Protein AF-A0A6C0LPK9-F1 (afdb_monomer_lite)

Sequence (279 aa):
MDFTPILIWIFMVGVGAILVSYLIKEFDTETFSFLVREGFSNESSETTFKLNSCPLNSTSYITANGDTECCSVSDIVNKQCNGDILCSLSSSPKSGVDTCSAWLSKEWKKRSTKFCPSTMPNYYGPVESKVGSSKRVEGCSSEAIKSDGTAPQALGGSQCKIYETSEDEYGKSDSCLNLKALESVSCPTKTAEKSILESDKGLPALLACSFVPPNNSSPVPVVCYQEERAKVYMKAKLGGDWEAKLKEKSMALNTMLSLCGTSKNYYIDGSVAAKDVKF

Secondary structure (DSSP, 8-state):
---HHHHHHHHHHHHHHHHHHHHHHHHHHS------PPP------S------SPPTT-EEEE-TTS-EEEESSS-EETTEESS-EEEESSSSPPTT--BHHHHHHHHHHHHHHHH--TT--EEE--SS--TT-S---EEEESSPBPTTSSSBS-TTS-EEEE-SSHHHHHH-TTBHHHHHHHHH---SSTTPEEEEE--STTSPPEEEEEE--TT---SSPEEEE-HHHHHHHHHHHH-TTHHHHHHHTT--HHHHS-BHHHHHHHHTS--S-GGG---

Foldseek 3Di:
DDCVVVVVVVVVVVVVVVVVVVVVVVVVVVPPPPQLWLPDDPDPDPQLATDSDEFPCWDWFQAPVRWIWTANHPPQDPRDRPGDGQATSYNDDDPPHHHRSVSVVVVQQVVLVVQAAPQFSGWAWQRDDDPPDPDTWTWTWNAPAPNRRHGGPDPPGQIATDDPDPQCLQQPQRRSNNVNVQVVDDALDPPWDWGWAHDPRRFGIWIKTWAQQPVNPDVGTDIFTADVSLVRRQCRVVHDVSVVVCVVVVHDSQQVTVHRVNCSCVRPVVVDDPVRGHD

Radius of gyration: 29.91 Å; chains: 1; bounding box: 60×53×109 Å

Organism: NCBI:txid1070528

Structure (mmCIF, N/CA/C/O backbone):
data_AF-A0A6C0LPK9-F1
#
_entry.id   AF-A0A6C0LPK9-F1
#
loop_
_atom_site.group_PDB
_atom_site.id
_atom_site.type_symbol
_atom_site.label_atom_id
_atom_site.label_alt_id
_atom_site.label_comp_id
_atom_site.label_asym_id
_atom_site.label_entity_id
_atom_site.label_seq_id
_atom_site.pdbx_PDB_ins_code
_atom_site.Cartn_x
_atom_site.Cartn_y
_atom_site.Cartn_z
_atom_site.occupancy
_atom_site.B_iso_or_equiv
_atom_site.auth_seq_id
_atom_site.auth_comp_id
_atom_site.auth_asym_id
_atom_site.auth_atom_id
_atom_site.pdbx_PDB_model_num
ATOM 1 N N . MET A 1 1 ? 3.310 32.073 76.734 1.00 69.75 1 MET A N 1
ATOM 2 C CA . MET A 1 1 ? 3.565 31.791 75.307 1.00 69.75 1 MET A CA 1
ATOM 3 C C . MET A 1 1 ? 2.212 31.590 74.663 1.00 69.75 1 MET A C 1
ATOM 5 O O . MET A 1 1 ? 1.474 30.735 75.137 1.00 69.75 1 MET A O 1
ATOM 9 N N . ASP A 1 2 ? 1.852 32.430 73.697 1.00 78.94 2 ASP A N 1
ATOM 10 C CA . ASP A 1 2 ? 0.560 32.342 73.010 1.00 78.94 2 ASP A CA 1
ATOM 11 C C . ASP A 1 2 ? 0.599 31.195 71.992 1.00 78.94 2 ASP A C 1
ATOM 13 O O . ASP A 1 2 ? 1.394 31.216 71.053 1.00 78.94 2 ASP A O 1
ATOM 17 N N . PHE A 1 3 ? -0.232 30.171 72.204 1.00 84.56 3 PHE A N 1
ATOM 18 C CA . PHE A 1 3 ? -0.345 28.988 71.332 1.00 84.56 3 PHE A CA 1
ATOM 19 C C . PHE A 1 3 ? -1.413 29.143 70.238 1.00 84.56 3 PHE A C 1
ATOM 21 O O . PHE A 1 3 ? -1.533 28.306 69.343 1.00 84.56 3 PHE A O 1
ATOM 28 N N . THR A 1 4 ? -2.162 30.240 70.276 1.00 90.19 4 THR A N 1
ATOM 29 C CA . THR A 1 4 ? -3.172 30.659 69.298 1.00 90.19 4 THR A CA 1
ATOM 30 C C . THR A 1 4 ? -2.712 30.576 67.835 1.00 90.19 4 THR A C 1
ATOM 32 O O . THR A 1 4 ? -3.454 29.998 67.039 1.00 90.19 4 THR A O 1
ATOM 35 N N . PRO A 1 5 ? -1.512 31.051 67.435 1.00 90.12 5 PRO A N 1
ATOM 36 C CA . PRO A 1 5 ? -1.088 30.959 66.034 1.00 90.12 5 PRO A CA 1
ATOM 37 C C . PRO A 1 5 ? -0.848 29.514 65.568 1.00 90.12 5 PRO A C 1
ATOM 39 O O . PRO A 1 5 ? -1.091 29.196 64.405 1.00 90.12 5 PRO A O 1
ATOM 42 N N . ILE A 1 6 ? -0.428 28.620 66.469 1.00 91.12 6 ILE A N 1
ATOM 43 C CA . ILE A 1 6 ? -0.165 27.209 66.144 1.00 91.12 6 ILE A CA 1
ATOM 44 C C . ILE A 1 6 ? -1.484 26.457 65.923 1.00 91.12 6 ILE A C 1
ATOM 46 O O . ILE A 1 6 ? -1.604 25.686 64.971 1.00 91.12 6 ILE A O 1
ATOM 50 N N . LEU A 1 7 ? -2.500 26.719 66.750 1.00 89.81 7 LEU A N 1
ATOM 51 C CA . LEU A 1 7 ? -3.821 26.096 66.607 1.00 89.81 7 LEU A CA 1
ATOM 52 C C . LEU A 1 7 ? -4.533 26.515 65.311 1.00 89.81 7 LEU A C 1
ATOM 54 O O . LEU A 1 7 ? -5.134 25.671 64.648 1.00 89.81 7 LEU A O 1
ATOM 58 N N . ILE A 1 8 ? -4.418 27.787 64.910 1.00 92.81 8 ILE A N 1
ATOM 59 C CA . ILE A 1 8 ? -4.993 28.284 63.647 1.00 92.81 8 ILE A CA 1
ATOM 60 C C . ILE A 1 8 ? -4.334 27.601 62.441 1.00 92.81 8 ILE A C 1
ATOM 62 O O . ILE A 1 8 ? -5.023 27.212 61.496 1.00 92.81 8 ILE A O 1
ATOM 66 N N . TRP A 1 9 ? -3.012 27.407 62.481 1.00 94.38 9 TRP A N 1
ATOM 67 C CA . TRP A 1 9 ? -2.282 26.749 61.398 1.00 94.38 9 TRP A CA 1
ATOM 68 C C . TRP A 1 9 ? -2.686 25.276 61.232 1.00 94.38 9 TRP A C 1
ATOM 70 O O . TRP A 1 9 ? -2.978 24.843 60.117 1.00 94.38 9 TRP A O 1
ATOM 80 N N . ILE A 1 10 ? -2.799 24.525 62.335 1.00 94.25 10 ILE A N 1
ATOM 81 C CA . ILE A 1 10 ? -3.235 23.116 62.304 1.00 94.25 10 ILE A CA 1
ATOM 82 C C . ILE A 1 10 ? -4.655 22.993 61.734 1.00 94.25 10 ILE A C 1
ATOM 84 O O . ILE A 1 10 ? -4.920 22.099 60.929 1.00 94.25 10 ILE A O 1
ATOM 88 N N . PHE A 1 11 ? -5.558 23.909 62.098 1.00 94.62 11 PHE A N 1
ATOM 89 C CA . PHE A 1 11 ? -6.931 23.900 61.592 1.00 94.62 11 PHE A CA 1
ATOM 90 C C . PHE A 1 11 ? -6.995 24.162 60.077 1.00 94.62 11 PHE A C 1
ATOM 92 O O . PHE A 1 11 ? -7.669 23.430 59.354 1.00 94.62 11 PHE A O 1
ATOM 99 N N . MET A 1 12 ? -6.243 25.148 59.577 1.00 94.19 12 MET A N 1
ATOM 100 C CA . MET A 1 12 ? -6.180 25.474 58.143 1.00 94.19 12 MET A CA 1
ATOM 101 C C . MET A 1 12 ? -5.632 24.310 57.304 1.00 94.19 12 MET A C 1
ATOM 103 O O . MET A 1 12 ? -6.197 23.978 56.261 1.00 94.19 12 MET A O 1
ATOM 107 N N . VAL A 1 13 ? -4.567 23.649 57.773 1.00 94.88 13 VAL A N 1
ATOM 108 C CA . VAL A 1 13 ? -3.978 22.489 57.080 1.00 94.88 13 VAL A CA 1
ATOM 109 C C . VAL A 1 13 ? -4.933 21.291 57.098 1.00 94.88 13 VAL A C 1
ATOM 111 O O . VAL A 1 13 ? -5.102 20.628 56.073 1.00 94.88 13 VAL A O 1
ATOM 114 N N . GLY A 1 14 ? -5.606 21.043 58.226 1.00 94.94 14 GLY A N 1
ATOM 115 C CA . GLY A 1 14 ? -6.582 19.959 58.354 1.00 94.94 14 GLY A CA 1
ATOM 116 C C . GLY A 1 14 ? -7.770 20.111 57.401 1.00 94.94 14 GLY A C 1
ATOM 117 O O . GLY A 1 14 ? -8.111 19.169 56.688 1.00 94.94 14 GLY A O 1
ATOM 118 N N . VAL A 1 15 ? -8.361 21.308 57.325 1.00 94.62 15 VAL A N 1
ATOM 119 C CA . VAL A 1 15 ? -9.482 21.584 56.407 1.00 94.62 15 VAL A CA 1
ATOM 120 C C . VAL A 1 15 ? -9.038 21.490 54.944 1.00 94.62 15 VAL A C 1
ATOM 122 O O . VAL A 1 15 ? -9.753 20.907 54.127 1.00 94.62 15 VAL A O 1
ATOM 125 N N . GLY A 1 16 ? -7.841 21.985 54.611 1.00 95.06 16 GLY A N 1
ATOM 126 C CA . GLY A 1 16 ? -7.280 21.875 53.262 1.00 95.06 16 GLY A CA 1
ATOM 127 C C . GLY A 1 16 ? -7.114 20.425 52.800 1.00 95.06 16 GLY A C 1
ATOM 128 O O . GLY A 1 16 ? -7.526 20.081 51.693 1.00 95.06 16 GLY A O 1
ATOM 129 N N . ALA A 1 17 ? -6.590 19.547 53.660 1.00 94.25 17 ALA A N 1
ATOM 130 C CA . ALA A 1 17 ? -6.425 18.128 53.341 1.00 94.25 17 ALA A CA 1
ATOM 131 C C . ALA A 1 17 ? -7.769 17.413 53.106 1.00 94.25 17 ALA A C 1
ATOM 133 O O . ALA A 1 17 ? -7.875 16.575 52.205 1.00 94.25 17 ALA A O 1
ATOM 134 N N . ILE A 1 18 ? -8.809 17.767 53.871 1.00 93.56 18 ILE A N 1
ATOM 135 C CA . ILE A 1 18 ? -10.160 17.211 53.702 1.00 93.56 18 ILE A CA 1
ATOM 136 C C . ILE A 1 18 ? -10.759 17.649 52.360 1.00 93.56 18 ILE A C 1
ATOM 138 O O . ILE A 1 18 ? -11.279 16.807 51.629 1.00 93.56 18 ILE A O 1
ATOM 142 N N . LEU A 1 19 ? -10.642 18.931 52.000 1.00 91.88 19 LEU A N 1
ATOM 143 C CA . LEU A 1 19 ? -11.154 19.451 50.727 1.00 91.88 19 LEU A CA 1
ATOM 144 C C . LEU A 1 19 ? -10.436 18.838 49.519 1.00 91.88 19 LEU A C 1
ATOM 146 O O . LEU A 1 19 ? -11.092 18.436 48.561 1.00 91.88 19 LEU A O 1
ATOM 150 N N . VAL A 1 20 ? -9.108 18.695 49.579 1.00 90.69 20 VAL A N 1
ATOM 151 C CA . VAL A 1 20 ? -8.332 18.027 48.519 1.00 90.69 20 VAL A CA 1
ATOM 152 C C . VAL A 1 20 ? -8.746 16.560 48.381 1.00 90.69 20 VAL A C 1
ATOM 154 O O . VAL A 1 20 ? -8.941 16.084 47.268 1.00 90.69 20 VAL A O 1
ATOM 157 N N . SER A 1 21 ? -8.953 15.854 49.496 1.00 86.69 21 SER A N 1
ATOM 158 C CA . SER A 1 21 ? -9.410 14.456 49.472 1.00 86.69 21 SER A CA 1
ATOM 159 C C . SER A 1 21 ? -10.815 14.315 48.880 1.00 86.69 21 SER A C 1
ATOM 161 O O . SER A 1 21 ? -11.083 13.357 48.157 1.00 86.69 21 SER A O 1
ATOM 163 N N . TYR A 1 22 ? -11.706 15.271 49.156 1.00 87.81 22 TYR A N 1
ATOM 164 C CA . TYR A 1 22 ? -13.055 15.297 48.590 1.00 87.81 22 TYR A CA 1
ATOM 165 C C . TYR A 1 22 ? -13.023 15.543 47.074 1.00 87.81 22 TYR A C 1
ATOM 167 O O . TYR A 1 22 ? -13.649 14.798 46.326 1.00 87.81 22 TYR A O 1
ATOM 175 N N . LEU A 1 23 ? -12.212 16.501 46.610 1.00 83.00 23 LEU A N 1
ATOM 176 C CA . LEU A 1 23 ? -12.046 16.795 45.181 1.00 83.00 23 LEU A CA 1
ATOM 177 C C . LEU A 1 23 ? -11.397 15.642 44.405 1.00 83.00 23 LEU A C 1
ATOM 179 O O . LEU A 1 23 ? -11.824 15.354 43.291 1.00 83.00 23 LEU A O 1
ATOM 183 N N . ILE A 1 24 ? -10.406 14.952 44.984 1.00 79.94 24 ILE A N 1
ATOM 184 C CA . ILE A 1 24 ? -9.813 13.751 44.368 1.00 79.94 24 ILE A CA 1
ATOM 185 C C . ILE A 1 24 ? -10.863 12.641 44.252 1.00 79.94 24 ILE A C 1
ATOM 187 O O . ILE A 1 24 ? -10.940 11.983 43.219 1.00 79.94 24 ILE A O 1
ATOM 191 N N . LYS A 1 25 ? -11.707 12.460 45.276 1.00 76.00 25 LYS A N 1
ATOM 192 C CA . LYS A 1 25 ? -12.766 11.443 45.264 1.00 76.00 25 LYS A CA 1
ATOM 193 C C . LYS A 1 25 ? -13.831 11.721 44.199 1.00 76.00 25 LYS A C 1
ATOM 195 O O . LYS A 1 25 ? -14.297 10.778 43.567 1.00 76.00 25 LYS A O 1
ATOM 200 N N . GLU A 1 26 ? -14.186 12.987 43.989 1.00 72.81 26 GLU A N 1
ATOM 201 C CA . GLU A 1 26 ? -15.156 13.407 42.969 1.00 72.81 26 GLU A CA 1
ATOM 202 C C . GLU A 1 26 ? -14.573 13.295 41.547 1.00 72.81 26 GLU A C 1
ATOM 204 O O . GLU A 1 26 ? -15.252 12.828 40.636 1.00 72.81 26 GLU A O 1
ATOM 209 N N . PHE A 1 27 ? -13.272 13.565 41.371 1.00 64.44 27 PHE A N 1
ATOM 210 C CA . PHE A 1 27 ? -12.565 13.308 40.107 1.00 64.44 27 PHE A CA 1
ATOM 211 C C . PHE A 1 27 ? -12.439 11.811 39.771 1.00 64.44 27 PHE A C 1
ATOM 213 O O . PHE A 1 27 ? -12.536 11.427 38.603 1.00 64.44 27 PHE A O 1
ATOM 220 N N . ASP A 1 28 ? -12.267 10.945 40.773 1.00 55.09 28 ASP A N 1
ATOM 221 C CA . ASP A 1 28 ? -12.213 9.491 40.556 1.00 55.09 28 ASP A CA 1
ATOM 222 C C . ASP A 1 28 ? -13.584 8.911 40.167 1.00 55.09 28 ASP A C 1
ATOM 224 O O . ASP A 1 28 ? -13.657 7.883 39.492 1.00 55.09 28 ASP A O 1
ATOM 228 N N . THR A 1 29 ? -14.690 9.570 40.542 1.00 49.09 29 THR A N 1
ATOM 229 C CA . THR A 1 29 ? -16.038 9.045 40.262 1.00 49.09 29 THR A CA 1
ATOM 230 C C . THR A 1 29 ? -16.536 9.337 38.846 1.00 49.09 29 THR A C 1
ATOM 232 O O . THR A 1 29 ? -17.341 8.561 38.337 1.00 49.09 29 THR A O 1
ATOM 235 N N . GLU A 1 30 ? -16.016 10.361 38.162 1.00 48.44 30 GLU A N 1
ATOM 236 C CA . GLU A 1 30 ? -16.357 10.629 36.751 1.00 48.44 30 GLU A CA 1
ATOM 237 C C . GLU A 1 30 ? -15.438 9.925 35.737 1.00 48.44 30 GLU A C 1
ATOM 239 O O . GLU A 1 30 ? -15.701 9.954 34.535 1.00 48.44 30 GLU A O 1
ATOM 244 N N . THR A 1 31 ? -14.398 9.218 36.198 1.00 44.06 31 THR A N 1
ATOM 245 C CA . THR A 1 31 ? -13.484 8.472 35.309 1.00 44.06 31 THR A CA 1
ATOM 246 C C . THR A 1 31 ? -13.669 6.955 35.358 1.00 44.06 31 THR A C 1
ATOM 248 O O . THR A 1 31 ? -12.891 6.212 34.755 1.00 44.06 31 THR A O 1
ATOM 251 N N . PHE A 1 32 ? -14.729 6.461 36.004 1.00 43.91 32 PHE A N 1
ATOM 252 C CA . PHE A 1 32 ? -15.160 5.079 35.821 1.00 43.91 32 PHE A CA 1
ATOM 253 C C . PHE A 1 32 ? -15.969 4.979 34.529 1.00 43.91 32 PHE A C 1
ATOM 255 O O . PHE A 1 32 ? -17.199 4.966 34.528 1.00 43.91 32 PHE A O 1
ATOM 262 N N . SER A 1 33 ? -15.262 4.859 33.404 1.00 40.25 33 SER A N 1
ATOM 263 C CA . SER A 1 33 ? -15.825 4.183 32.242 1.00 40.25 33 SER A CA 1
ATOM 264 C C . SER A 1 33 ? -16.271 2.806 32.726 1.00 40.25 33 SER A C 1
ATOM 266 O O . SER A 1 33 ? -15.433 1.938 32.991 1.00 40.25 33 SER A O 1
ATOM 268 N N . PHE A 1 34 ? -17.577 2.639 32.934 1.00 39.75 34 PHE A N 1
ATOM 269 C CA . PHE A 1 34 ? -18.198 1.350 33.186 1.00 39.75 34 PHE A CA 1
ATOM 270 C C . PHE A 1 34 ? -17.609 0.394 32.148 1.00 39.75 34 PHE A C 1
ATOM 272 O O . PHE A 1 34 ? -17.798 0.589 30.948 1.00 39.75 34 PHE A O 1
ATOM 279 N N . LEU A 1 35 ? -16.812 -0.573 32.607 1.00 42.56 35 LEU A N 1
ATOM 280 C CA . LEU A 1 35 ? -16.282 -1.654 31.784 1.00 42.56 35 LEU A CA 1
ATOM 281 C C . LEU A 1 35 ? -17.475 -2.526 31.383 1.00 42.56 35 LEU A C 1
ATOM 283 O O . LEU A 1 35 ? -17.692 -3.605 31.934 1.00 42.56 35 LEU A O 1
ATOM 287 N N . VAL A 1 36 ? -18.296 -2.023 30.462 1.00 45.66 36 VAL A N 1
ATOM 288 C CA . VAL A 1 36 ? -19.339 -2.792 29.802 1.00 45.66 36 VAL A CA 1
ATOM 289 C C . VAL A 1 36 ? -18.608 -3.695 28.825 1.00 45.66 36 VAL A C 1
ATOM 291 O O . VAL A 1 36 ? -18.274 -3.322 27.705 1.00 45.66 36 VAL A O 1
ATOM 294 N N . ARG A 1 37 ? -18.260 -4.879 29.325 1.00 49.28 37 ARG A N 1
ATOM 295 C CA . ARG A 1 37 ? -17.808 -5.988 28.496 1.00 49.28 37 ARG A CA 1
ATOM 296 C C . ARG A 1 37 ? -18.967 -6.414 27.611 1.00 49.28 37 ARG A C 1
ATOM 298 O O . ARG A 1 37 ? -20.060 -6.635 28.134 1.00 49.28 37 ARG A O 1
ATOM 305 N N . GLU A 1 38 ? -18.690 -6.623 26.325 1.00 54.00 38 GLU A N 1
ATOM 306 C CA . GLU A 1 38 ? -19.539 -7.474 25.494 1.00 54.00 38 GLU A CA 1
ATOM 307 C C . GLU A 1 38 ? -19.827 -8.758 26.275 1.00 54.00 38 GLU A C 1
ATOM 309 O O . GLU A 1 38 ? -18.902 -9.449 26.723 1.00 54.00 38 GLU A O 1
ATOM 314 N N . GLY A 1 39 ? -21.113 -8.994 26.560 1.00 52.38 39 GLY A N 1
ATOM 315 C CA . GLY A 1 39 ? -21.530 -10.099 27.414 1.00 52.38 39 GLY A CA 1
ATOM 316 C C . GLY A 1 39 ? -20.915 -11.391 26.889 1.00 52.38 39 GLY A C 1
ATOM 317 O O . GLY A 1 39 ? -20.922 -11.632 25.686 1.00 52.38 39 GLY A O 1
ATOM 318 N N . PHE A 1 40 ? -20.308 -12.160 27.794 1.00 45.41 40 PHE A N 1
ATOM 319 C CA . PHE A 1 40 ? -19.516 -13.351 27.497 1.00 45.41 40 PHE A CA 1
ATOM 320 C C . PHE A 1 40 ? -20.281 -14.324 26.585 1.00 45.41 40 PHE A C 1
ATOM 322 O O . PHE A 1 40 ? -21.017 -15.184 27.066 1.00 45.41 40 PHE A O 1
ATOM 329 N N . SER A 1 41 ? -20.103 -14.210 25.270 1.00 44.00 41 SER A N 1
ATOM 330 C CA . SER A 1 41 ? -20.556 -15.229 24.338 1.00 44.00 41 SER A CA 1
ATOM 331 C C . SER A 1 41 ? -19.582 -16.402 24.437 1.00 44.00 41 SER A C 1
ATOM 333 O O . SER A 1 41 ? -18.374 -16.273 24.241 1.00 44.00 41 SER A O 1
ATOM 335 N N . ASN A 1 42 ? -20.116 -17.569 24.792 1.00 43.09 42 ASN A N 1
ATOM 336 C CA . ASN A 1 42 ? -19.395 -18.843 24.782 1.00 43.09 42 ASN A CA 1
ATOM 337 C C . ASN A 1 42 ? -19.273 -19.421 23.360 1.00 43.09 42 ASN A C 1
ATOM 339 O O . ASN A 1 42 ? -18.976 -20.603 23.200 1.00 43.09 42 ASN A O 1
ATOM 343 N N . GLU A 1 43 ? -19.528 -18.620 22.324 1.00 44.75 43 GLU A N 1
ATOM 344 C CA . GLU A 1 43 ? -19.504 -19.094 20.949 1.00 44.75 43 GLU A CA 1
ATOM 345 C C . GLU A 1 43 ? -18.125 -18.886 20.338 1.00 44.75 43 GLU A C 1
ATOM 347 O O . GLU A 1 43 ? -17.661 -17.775 20.089 1.00 44.75 43 GLU A O 1
ATOM 352 N N . SER A 1 44 ? -17.485 -20.024 20.097 1.00 42.34 44 SER A N 1
ATOM 353 C CA . SER A 1 44 ? -16.273 -20.247 19.323 1.00 42.34 44 SER A CA 1
ATOM 354 C C . SER A 1 44 ? -16.470 -19.901 17.842 1.00 42.34 44 SER A C 1
ATOM 356 O O . SER A 1 44 ? -16.305 -20.754 16.972 1.00 42.34 44 SER A O 1
ATOM 358 N N . SER A 1 45 ? -16.868 -18.666 17.551 1.00 42.97 45 SER A N 1
ATOM 359 C CA . SER A 1 45 ? -16.801 -18.104 16.206 1.00 42.97 45 SER A CA 1
ATOM 360 C C . SER A 1 45 ? -15.409 -17.504 16.015 1.00 42.97 45 SER A C 1
ATOM 362 O O . SER A 1 45 ? -14.906 -16.809 16.894 1.00 42.97 45 SER A O 1
ATOM 364 N N . GLU A 1 46 ? -14.781 -17.807 14.883 1.00 51.84 46 GLU A N 1
ATOM 365 C CA . GLU A 1 46 ? -13.356 -17.656 14.532 1.00 51.84 46 GLU A CA 1
ATOM 366 C C . GLU A 1 46 ? -12.766 -16.224 14.572 1.00 51.84 46 GLU A C 1
ATOM 368 O O . GLU A 1 46 ? -11.700 -15.966 14.017 1.00 51.84 46 GLU A O 1
ATOM 373 N N . THR A 1 47 ? -13.408 -15.271 15.244 1.00 51.69 47 THR A N 1
ATOM 374 C CA . THR A 1 47 ? -12.939 -13.891 15.400 1.00 51.69 47 THR A CA 1
ATOM 375 C C . THR A 1 47 ? -12.883 -13.511 16.878 1.00 51.69 47 THR A C 1
ATOM 377 O O . THR A 1 47 ? -13.839 -12.995 17.451 1.00 51.69 47 THR A O 1
ATOM 380 N N . THR A 1 48 ? -11.730 -13.764 17.500 1.00 58.97 48 THR A N 1
ATOM 381 C CA . THR A 1 48 ? -11.403 -13.540 18.922 1.00 58.97 48 THR A CA 1
ATOM 382 C C . THR A 1 48 ? -11.191 -12.056 19.276 1.00 58.97 48 THR A C 1
ATOM 384 O O . THR A 1 48 ? -10.287 -11.723 20.044 1.00 58.97 48 THR A O 1
ATOM 387 N N . PHE A 1 49 ? -11.967 -11.132 18.708 1.00 67.88 49 PHE A N 1
ATOM 388 C CA . PHE A 1 49 ? -11.868 -9.708 19.049 1.00 67.88 49 PHE A CA 1
ATOM 389 C C . PHE A 1 49 ? -12.891 -9.385 20.130 1.00 67.88 49 PHE A C 1
ATOM 391 O O . PHE A 1 49 ? -14.091 -9.517 19.911 1.00 67.88 49 PHE A O 1
ATOM 398 N N . LYS A 1 50 ? -12.413 -8.985 21.311 1.00 68.88 50 LYS A N 1
ATOM 399 C CA . LYS A 1 50 ? -13.272 -8.539 22.414 1.00 68.88 50 LYS A CA 1
ATOM 400 C C . LYS A 1 50 ? -13.163 -7.032 22.533 1.00 68.88 50 LYS A C 1
ATOM 402 O O . LYS A 1 50 ? -12.128 -6.531 22.973 1.00 68.88 50 LYS A O 1
ATOM 407 N N . LEU A 1 51 ? -14.221 -6.333 22.142 1.00 75.81 51 LEU A N 1
ATOM 408 C CA . LEU A 1 51 ? -14.309 -4.890 22.311 1.00 75.81 51 LEU A CA 1
ATOM 409 C C . LEU A 1 51 ? -15.005 -4.566 23.623 1.00 75.81 51 LEU A C 1
ATOM 411 O O . LEU A 1 51 ? -16.042 -5.133 23.954 1.00 75.81 51 LEU A O 1
ATOM 415 N N . ASN A 1 52 ? -14.392 -3.660 24.380 1.00 76.88 52 ASN A N 1
ATOM 416 C CA . ASN A 1 52 ? -14.941 -3.154 25.639 1.00 76.88 52 ASN A CA 1
ATOM 417 C C . ASN A 1 52 ? -15.336 -1.677 25.527 1.00 76.88 52 ASN A C 1
ATOM 419 O O . ASN A 1 52 ? -15.707 -1.059 26.521 1.00 76.88 52 ASN A O 1
ATOM 423 N N . SER A 1 53 ? -15.193 -1.089 24.340 1.00 82.00 53 SER A N 1
ATOM 424 C CA . SER A 1 53 ? -15.537 0.297 24.085 1.00 82.00 53 SER A CA 1
ATOM 425 C C . SER A 1 53 ? -16.011 0.479 22.646 1.00 82.00 53 SER A C 1
ATOM 427 O O . SER A 1 53 ? -15.831 -0.390 21.787 1.00 82.00 53 SER A O 1
ATOM 429 N N . CYS A 1 54 ? -16.667 1.608 22.410 1.00 83.56 54 CYS A N 1
ATOM 430 C CA . CYS A 1 54 ? -17.180 1.945 21.099 1.00 83.56 54 CYS A CA 1
ATOM 431 C C . CYS A 1 54 ? -16.058 2.333 20.118 1.00 83.56 54 CYS A C 1
ATOM 433 O O . CYS A 1 54 ? -15.035 2.880 20.538 1.00 83.56 54 CYS A O 1
ATOM 435 N N . PRO A 1 55 ? -16.253 2.109 18.803 1.00 81.62 55 PRO A N 1
ATOM 436 C CA . PRO A 1 55 ? -15.295 2.503 17.774 1.00 81.62 55 PRO A CA 1
ATOM 437 C C . PRO A 1 55 ? -14.916 3.990 17.814 1.00 81.62 55 PRO A C 1
ATOM 439 O O . PRO A 1 55 ? -15.633 4.839 18.348 1.00 81.62 55 PRO A O 1
ATOM 442 N N . LEU A 1 56 ? -13.803 4.339 17.174 1.00 77.12 56 LEU A N 1
ATOM 443 C CA . LEU A 1 56 ? -13.365 5.730 17.072 1.00 77.12 56 LEU A CA 1
ATOM 444 C C . LEU A 1 56 ? -14.414 6.666 16.463 1.00 77.12 56 LEU A C 1
ATOM 446 O O . LEU A 1 56 ? -15.119 6.303 15.526 1.00 77.12 56 LEU A O 1
ATOM 450 N N . ASN A 1 57 ? -14.444 7.902 16.976 1.00 76.19 57 ASN A N 1
ATOM 451 C CA . ASN A 1 57 ? -15.392 8.957 16.596 1.00 76.19 57 ASN A CA 1
ATOM 452 C C . ASN A 1 57 ? -16.864 8.589 16.817 1.00 76.19 57 ASN A C 1
ATOM 454 O O . ASN A 1 57 ? -17.741 9.224 16.242 1.00 76.19 57 ASN A O 1
ATOM 458 N N . SER A 1 58 ? -17.134 7.590 17.656 1.00 85.75 58 SER A N 1
ATOM 459 C CA . SER A 1 58 ? -18.485 7.246 18.068 1.00 85.75 58 SER A CA 1
ATOM 460 C C . SER A 1 58 ? -18.701 7.557 19.544 1.00 85.75 58 SER A C 1
ATOM 462 O O . SER A 1 58 ? -17.749 7.643 20.323 1.00 85.75 58 SER A O 1
ATOM 464 N N . THR A 1 59 ? -19.959 7.755 19.925 1.00 87.50 59 THR A N 1
ATOM 465 C CA . THR A 1 59 ? -20.344 8.001 21.318 1.00 87.50 59 THR A CA 1
ATOM 466 C C . THR A 1 59 ? -21.181 6.835 21.820 1.00 87.50 59 THR A C 1
ATOM 468 O O . THR A 1 59 ? -22.114 6.406 21.137 1.00 87.50 59 THR A O 1
ATOM 471 N N . SER A 1 60 ? -20.844 6.310 22.999 1.00 88.94 60 SER A N 1
ATOM 472 C CA . SER A 1 60 ? -21.640 5.270 23.644 1.00 88.94 60 SER A CA 1
ATOM 473 C C . SER A 1 60 ? -22.866 5.869 24.332 1.00 88.94 60 SER A C 1
ATOM 475 O O . SER A 1 60 ? -22.804 6.955 24.912 1.00 88.94 60 SER A O 1
ATOM 477 N N . TYR A 1 61 ? -23.988 5.158 24.305 1.00 88.75 61 TYR A N 1
ATOM 478 C CA . TYR A 1 61 ? -25.161 5.487 25.109 1.00 88.75 61 TYR A CA 1
ATOM 479 C C . TYR A 1 61 ? -25.893 4.226 25.555 1.00 88.75 61 TYR A C 1
ATOM 481 O O . TYR A 1 61 ? -25.758 3.166 24.949 1.00 88.75 61 TYR A O 1
ATOM 489 N N . ILE A 1 62 ? -26.663 4.351 26.636 1.00 88.69 62 ILE A N 1
ATOM 490 C CA . ILE A 1 62 ? -27.459 3.255 27.187 1.00 88.69 62 ILE A CA 1
ATOM 491 C C . ILE A 1 62 ? -28.912 3.443 26.751 1.00 88.69 62 ILE A C 1
ATOM 493 O O . ILE A 1 62 ? -29.528 4.471 27.055 1.00 88.69 62 ILE A O 1
ATOM 497 N N . THR A 1 63 ? -29.457 2.458 26.041 1.00 86.69 63 THR A N 1
ATOM 498 C CA . THR A 1 63 ? -30.849 2.457 25.578 1.00 86.69 63 THR A CA 1
ATOM 499 C C . THR A 1 63 ? -31.825 2.228 26.737 1.00 86.69 63 THR A C 1
ATOM 501 O O . THR A 1 63 ? -31.444 1.860 27.849 1.00 86.69 63 THR A O 1
ATOM 504 N N . ALA A 1 64 ? -33.128 2.393 26.485 1.00 85.31 64 ALA A N 1
ATOM 505 C CA . ALA A 1 64 ? -34.171 2.079 27.467 1.00 85.31 64 ALA A CA 1
ATOM 506 C C . ALA A 1 64 ? -34.179 0.600 27.911 1.00 85.31 64 ALA A C 1
ATOM 508 O O . ALA A 1 64 ? -34.672 0.296 28.995 1.00 85.31 64 ALA A O 1
ATOM 509 N N . ASN A 1 65 ? -33.611 -0.300 27.102 1.00 84.56 65 ASN A N 1
ATOM 510 C CA . ASN A 1 65 ? -33.507 -1.728 27.408 1.00 84.56 65 ASN A CA 1
ATOM 511 C C . ASN A 1 65 ? -32.269 -2.068 28.255 1.00 84.56 65 ASN A C 1
ATOM 513 O O . ASN A 1 65 ? -32.099 -3.219 28.647 1.00 84.56 65 ASN A O 1
ATOM 517 N N . GLY A 1 66 ? -31.404 -1.086 28.535 1.00 85.44 66 GLY A N 1
ATOM 518 C CA . GLY A 1 66 ? -30.122 -1.300 29.207 1.00 85.44 66 GLY A CA 1
ATOM 519 C C . GLY A 1 66 ? -28.984 -1.700 28.265 1.00 85.44 66 GLY A C 1
ATOM 520 O O . GLY A 1 66 ? -27.877 -1.949 28.738 1.00 85.44 66 GLY A O 1
ATOM 521 N N . ASP A 1 67 ? -29.225 -1.729 26.952 1.00 86.75 67 ASP A N 1
ATOM 522 C CA . ASP A 1 67 ? -28.188 -2.029 25.968 1.00 86.75 67 ASP A CA 1
ATOM 523 C C . ASP A 1 67 ? -27.223 -0.863 25.805 1.00 86.75 67 ASP A C 1
ATOM 525 O O . ASP A 1 67 ? -27.651 0.289 25.756 1.00 86.75 67 ASP A O 1
ATOM 529 N N . THR A 1 68 ? -25.930 -1.156 25.680 1.00 89.31 68 THR A N 1
ATOM 530 C CA . THR A 1 68 ? -24.928 -0.129 25.368 1.00 89.31 68 THR A CA 1
ATOM 531 C C . THR A 1 68 ? -24.685 -0.112 23.864 1.00 89.31 68 THR A C 1
ATOM 533 O O . THR A 1 68 ? -24.195 -1.087 23.299 1.00 89.31 68 THR A O 1
ATOM 536 N N . GLU A 1 69 ? -25.037 0.985 23.205 1.00 90.94 69 GLU A N 1
ATOM 537 C CA . GLU A 1 69 ? -24.918 1.164 21.755 1.00 90.94 69 GLU A CA 1
ATOM 538 C C . GLU A 1 69 ? -23.924 2.275 21.407 1.00 90.94 69 GLU A C 1
ATOM 540 O O . GLU A 1 69 ? -23.713 3.205 22.186 1.00 90.94 69 GLU A O 1
ATOM 545 N N . CYS A 1 70 ? -23.320 2.177 20.223 1.00 90.12 70 CYS A N 1
ATOM 546 C CA . CYS A 1 70 ? -22.317 3.104 19.710 1.00 90.12 70 CYS A CA 1
ATOM 547 C C . CYS A 1 70 ? -22.878 3.900 18.526 1.00 90.12 70 CYS A C 1
ATOM 549 O O . CYS A 1 70 ? -23.196 3.327 17.484 1.00 90.12 70 CYS A O 1
ATOM 551 N N . CYS A 1 71 ? -22.981 5.220 18.670 1.00 89.69 71 CYS A N 1
ATOM 552 C CA . CYS A 1 71 ? -23.549 6.136 17.676 1.00 89.69 71 CYS A CA 1
ATOM 553 C C . CYS A 1 71 ? -22.447 6.847 16.876 1.00 89.69 71 CYS A C 1
ATOM 555 O O . CYS A 1 71 ? -21.498 7.345 17.481 1.00 89.69 71 CYS A O 1
ATOM 557 N N . SER A 1 72 ? -22.566 6.930 15.545 1.00 83.56 72 SER A N 1
ATOM 558 C CA . SER A 1 72 ? -21.526 7.471 14.641 1.00 83.56 72 SER A CA 1
ATOM 559 C C . SER A 1 72 ? -21.218 8.967 14.796 1.00 83.56 72 SER A C 1
ATOM 561 O O . SER A 1 72 ? -20.212 9.439 14.269 1.00 83.56 72 SER A O 1
ATOM 563 N N . VAL A 1 73 ? -22.061 9.708 15.518 1.00 72.06 73 VAL A N 1
ATOM 564 C CA . VAL A 1 73 ? -21.938 11.151 15.759 1.00 72.06 73 VAL A CA 1
ATOM 565 C C . VAL A 1 73 ? -22.322 11.438 17.214 1.00 72.06 73 VAL A C 1
ATOM 567 O O . VAL A 1 73 ? -23.128 10.717 17.800 1.00 72.06 73 VAL A O 1
ATOM 570 N N . SER A 1 74 ? -21.780 12.501 17.811 1.00 64.94 74 SER A N 1
ATOM 571 C CA . SER A 1 74 ? -22.117 12.991 19.161 1.00 64.94 74 SER A CA 1
ATOM 572 C C . SER A 1 74 ? -23.539 13.571 19.291 1.00 64.94 74 SER A C 1
ATOM 574 O O . SER A 1 74 ? -23.789 14.417 20.145 1.00 64.94 74 SER A O 1
ATOM 576 N N . ASP A 1 75 ? -24.478 13.119 18.461 1.00 67.19 75 ASP A N 1
ATOM 577 C CA . ASP A 1 75 ? -25.853 13.616 18.376 1.00 67.19 75 ASP A CA 1
ATOM 578 C C . ASP A 1 75 ? -26.805 12.698 19.150 1.00 67.19 75 ASP A C 1
ATOM 580 O O . ASP A 1 75 ? -27.822 12.217 18.639 1.00 67.19 75 ASP A O 1
ATOM 584 N N . ILE A 1 76 ? -26.449 12.421 20.405 1.00 74.06 76 ILE A N 1
ATOM 585 C CA . ILE A 1 76 ? -27.332 11.708 21.326 1.00 74.06 76 ILE A CA 1
ATOM 586 C C . ILE A 1 76 ? -28.295 12.728 21.927 1.00 74.06 76 ILE A C 1
ATOM 588 O O . ILE A 1 76 ? -27.919 13.531 22.783 1.00 74.06 76 ILE A O 1
ATOM 592 N N . VAL A 1 77 ? -29.558 12.676 21.512 1.00 78.06 77 VAL A N 1
ATOM 593 C CA . VAL A 1 77 ? -30.630 13.507 22.071 1.00 78.06 77 VAL A CA 1
ATOM 594 C C . VAL A 1 77 ? -31.608 12.585 22.786 1.00 78.06 77 VAL A C 1
ATOM 596 O O . VAL A 1 77 ? -32.088 11.613 22.214 1.00 78.06 77 VAL A O 1
ATOM 599 N N . ASN A 1 78 ? -31.895 12.850 24.064 1.00 80.19 78 ASN A N 1
ATOM 600 C CA . ASN A 1 78 ? -32.825 12.047 24.872 1.00 80.19 78 ASN A CA 1
ATOM 601 C C . ASN A 1 78 ? -32.508 10.535 24.911 1.00 80.19 78 ASN A C 1
ATOM 603 O O . ASN A 1 78 ? -33.419 9.710 24.881 1.00 80.19 78 ASN A O 1
ATOM 607 N N . LYS A 1 79 ? -31.220 10.162 25.001 1.00 75.75 79 LYS A N 1
ATOM 608 C CA . LYS A 1 79 ? -30.756 8.755 24.982 1.00 75.75 79 LYS A CA 1
ATOM 609 C C . LYS A 1 79 ? -31.134 7.996 23.702 1.00 75.75 79 LYS A C 1
ATOM 611 O O . LYS A 1 79 ? -31.270 6.775 23.723 1.00 75.75 79 LYS A O 1
ATOM 616 N N . GLN A 1 80 ? -31.315 8.716 22.601 1.00 82.00 80 GLN A N 1
ATOM 617 C CA . GLN A 1 80 ? -31.465 8.149 21.270 1.00 82.00 80 GLN A CA 1
ATOM 618 C C . GLN A 1 80 ? -30.355 8.693 20.380 1.00 82.00 80 GLN A C 1
ATOM 620 O O . GLN A 1 80 ? -30.050 9.886 20.405 1.00 82.00 80 GLN A O 1
ATOM 625 N N . CYS A 1 81 ? -29.741 7.799 19.613 1.00 84.94 81 CYS A N 1
ATOM 626 C CA . CYS A 1 81 ? -28.856 8.176 18.526 1.00 84.94 81 CYS A CA 1
ATOM 627 C C . CYS A 1 81 ? -29.713 8.740 17.387 1.00 84.94 81 CYS A C 1
ATOM 629 O O . CYS A 1 81 ? -30.535 8.017 16.827 1.00 84.94 81 CYS A O 1
ATOM 631 N N . ASN A 1 82 ? -29.542 10.023 17.053 1.00 84.44 82 ASN A N 1
ATOM 632 C CA . ASN A 1 82 ? -30.169 10.604 15.858 1.00 84.44 82 ASN A CA 1
ATOM 633 C C . ASN A 1 82 ? -29.436 10.212 14.561 1.00 84.44 82 ASN A C 1
ATOM 635 O O . ASN A 1 82 ? -29.977 10.407 13.474 1.00 84.44 82 ASN A O 1
ATOM 639 N N . GLY A 1 83 ? -28.206 9.703 14.679 1.00 82.19 83 GLY A N 1
ATOM 640 C CA . GLY A 1 83 ? -27.397 9.204 13.569 1.00 82.19 83 GLY A CA 1
ATOM 641 C C . GLY A 1 83 ? -27.492 7.689 13.385 1.00 82.19 83 GLY A C 1
ATOM 642 O O . GLY A 1 83 ? -28.439 7.037 13.824 1.00 82.19 83 GLY A O 1
ATOM 643 N N . ASP A 1 84 ? -26.463 7.125 12.755 1.00 86.75 84 ASP A N 1
ATOM 644 C CA . ASP A 1 84 ? -26.364 5.683 12.541 1.00 86.75 84 ASP A CA 1
ATOM 645 C C . ASP A 1 84 ? -25.828 4.982 13.796 1.00 86.75 84 ASP A C 1
ATOM 647 O O . ASP A 1 84 ? -24.748 5.309 14.308 1.00 86.75 84 ASP A O 1
ATOM 651 N N . ILE A 1 85 ? -26.563 3.970 14.261 1.00 89.56 85 ILE A N 1
ATOM 652 C CA . ILE A 1 85 ? -26.061 3.017 15.254 1.00 89.56 85 ILE A CA 1
ATOM 653 C C . ILE A 1 85 ? -25.029 2.140 14.545 1.00 89.56 85 ILE A C 1
ATOM 655 O O . ILE A 1 85 ? -25.367 1.359 13.657 1.00 89.56 85 ILE A O 1
ATOM 659 N N . LEU A 1 86 ? -23.763 2.277 14.928 1.00 89.12 86 LEU A N 1
ATOM 660 C CA . LEU A 1 86 ? -22.668 1.510 14.341 1.00 89.12 86 LEU A CA 1
ATOM 661 C C . LEU A 1 86 ? -22.707 0.061 14.814 1.00 89.12 86 LEU A C 1
ATOM 663 O O . LEU A 1 86 ? -22.609 -0.866 14.014 1.00 89.12 86 LEU A O 1
ATOM 667 N N . CYS A 1 87 ? -22.814 -0.117 16.128 1.00 90.00 87 CYS A N 1
ATOM 668 C CA . CYS A 1 87 ? -22.762 -1.415 16.772 1.00 90.00 87 CYS A CA 1
ATOM 669 C C . CYS A 1 87 ? -23.273 -1.350 18.213 1.00 90.00 87 CYS A C 1
ATOM 671 O O . CYS A 1 87 ? -23.490 -0.268 18.766 1.00 90.00 87 CYS A O 1
ATOM 673 N N . SER A 1 88 ? -23.431 -2.517 18.829 1.00 90.88 88 SER A N 1
ATOM 674 C CA . SER A 1 88 ? -23.777 -2.661 20.240 1.00 90.88 88 SER A CA 1
ATOM 675 C C . SER A 1 88 ? -22.708 -3.438 21.006 1.00 90.88 88 SER A C 1
ATOM 677 O O . SER A 1 88 ? -22.190 -4.443 20.521 1.00 90.88 88 SER A O 1
ATOM 679 N N . LEU A 1 89 ? -22.421 -2.992 22.229 1.00 88.50 89 LEU A N 1
ATOM 680 C CA . LEU A 1 89 ? -21.614 -3.716 23.214 1.00 88.50 89 LEU A CA 1
ATOM 681 C C . LEU A 1 89 ? -22.458 -4.715 24.032 1.00 88.50 89 LEU A C 1
ATOM 683 O O . LEU A 1 89 ? -21.954 -5.321 24.973 1.00 88.50 89 LEU A O 1
ATOM 687 N N . SER A 1 90 ? -23.743 -4.899 23.721 1.00 86.69 90 SER A N 1
ATOM 688 C CA . SER A 1 90 ? -24.582 -5.924 24.348 1.00 86.69 90 SER A CA 1
ATOM 689 C C . SER A 1 90 ? -24.372 -7.298 23.708 1.00 86.69 90 SER A C 1
ATOM 691 O O . SER A 1 90 ? -24.141 -7.412 22.508 1.00 86.69 90 SER A O 1
ATOM 693 N N . SER A 1 91 ? -24.541 -8.374 24.485 1.00 78.12 91 SER A N 1
ATOM 694 C CA . SER A 1 91 ? -24.468 -9.758 23.974 1.00 78.12 91 SER A CA 1
ATOM 695 C C . SER A 1 91 ? -25.629 -10.151 23.059 1.00 78.12 91 SER A C 1
ATOM 697 O O . SER A 1 91 ? -25.573 -11.175 22.384 1.00 78.12 91 SER A O 1
ATOM 699 N N . SER A 1 92 ? -26.722 -9.391 23.080 1.00 80.75 92 SER A N 1
ATOM 700 C CA . SER A 1 92 ? -27.934 -9.677 22.313 1.00 80.75 92 SER A CA 1
ATOM 701 C C . SER A 1 92 ? -28.483 -8.377 21.735 1.00 80.75 92 SER A C 1
ATOM 703 O O . SER A 1 92 ? -29.480 -7.862 22.239 1.00 80.75 92 SER A O 1
ATOM 705 N N . PRO A 1 93 ? -27.808 -7.807 20.719 1.00 82.19 93 PRO A N 1
ATOM 706 C CA . PRO A 1 93 ? -28.245 -6.559 20.120 1.00 82.19 93 PRO A CA 1
ATOM 707 C C . PRO A 1 93 ? -29.638 -6.692 19.508 1.00 82.19 93 PRO A C 1
ATOM 709 O O . PRO A 1 93 ? -30.066 -7.768 19.076 1.00 82.19 93 PRO A O 1
ATOM 712 N N . LYS A 1 94 ? -30.347 -5.565 19.434 1.00 82.06 94 LYS A N 1
ATOM 713 C CA . LYS A 1 94 ? -31.626 -5.480 18.729 1.00 82.06 94 LYS A CA 1
ATOM 714 C C . LYS A 1 94 ? -31.460 -5.916 17.266 1.00 82.06 94 LYS A C 1
ATOM 716 O O . LYS A 1 94 ? -30.439 -5.655 16.636 1.00 82.06 94 LYS A O 1
ATOM 721 N N . SER A 1 95 ? -32.500 -6.544 16.711 1.00 79.19 95 SER A N 1
ATOM 722 C CA . SER A 1 95 ? -32.534 -6.963 15.303 1.00 79.19 95 SER A CA 1
ATOM 723 C C . SER A 1 95 ? -32.099 -5.828 14.366 1.00 79.19 95 SER A C 1
ATOM 725 O O . SER A 1 95 ? -32.669 -4.736 14.407 1.00 79.19 95 SER A O 1
ATOM 727 N N . GLY A 1 96 ? -31.085 -6.102 13.540 1.00 83.44 96 GLY A N 1
ATOM 728 C CA . GLY A 1 96 ? -30.509 -5.149 12.589 1.00 83.44 96 GLY A CA 1
ATOM 729 C C . GLY A 1 96 ? -29.247 -4.422 13.066 1.00 83.44 96 GLY A C 1
ATOM 730 O O . GLY A 1 96 ? -28.637 -3.737 12.252 1.00 83.44 96 GLY A O 1
ATOM 731 N N . VAL A 1 97 ? -28.828 -4.588 14.327 1.00 87.00 97 VAL A N 1
ATOM 732 C CA . VAL A 1 97 ? -27.574 -4.028 14.862 1.00 87.00 97 VAL A CA 1
ATOM 733 C C . VAL A 1 97 ? -26.579 -5.159 15.128 1.00 87.00 97 VAL A C 1
ATOM 735 O O . VAL A 1 97 ? -26.910 -6.145 15.782 1.00 87.00 97 VAL A O 1
ATOM 738 N N . ASP A 1 98 ? -25.357 -5.029 14.611 1.00 89.38 98 ASP A N 1
ATOM 739 C CA . ASP A 1 98 ? -24.273 -5.978 14.882 1.00 89.38 98 ASP A CA 1
ATOM 740 C C . ASP A 1 98 ? -23.658 -5.734 16.274 1.00 89.38 98 ASP A C 1
ATOM 742 O O . ASP A 1 98 ? -23.653 -4.607 16.783 1.00 89.38 98 ASP A O 1
ATOM 746 N N . THR A 1 99 ? -23.052 -6.765 16.872 1.00 89.56 99 THR A N 1
ATOM 747 C CA . THR A 1 99 ? -22.127 -6.548 17.997 1.00 89.56 99 THR A CA 1
ATOM 748 C C . THR A 1 99 ? -20.920 -5.736 17.523 1.00 89.56 99 THR A C 1
ATOM 750 O O . THR A 1 99 ? -20.550 -5.801 16.345 1.00 89.56 99 THR A O 1
ATOM 753 N N . CYS A 1 100 ? -20.272 -4.974 18.403 1.00 86.62 100 CYS A N 1
ATOM 754 C CA . CYS A 1 100 ? -19.102 -4.190 18.000 1.00 86.62 100 CYS A CA 1
ATOM 755 C C . CYS A 1 100 ? -17.959 -5.079 17.508 1.00 86.62 100 CYS A C 1
ATOM 757 O O . CYS A 1 100 ? -17.313 -4.740 16.515 1.00 86.62 100 CYS A O 1
ATOM 759 N N . SER A 1 101 ? -17.762 -6.251 18.108 1.00 85.25 101 SER A N 1
ATOM 760 C CA . SER A 1 101 ? -16.859 -7.293 17.598 1.00 85.25 101 SER A CA 1
ATOM 761 C C . SER A 1 101 ? -17.174 -7.736 16.159 1.00 85.25 101 SER A C 1
ATOM 763 O O . SER A 1 101 ? -16.268 -7.816 15.318 1.00 85.25 101 SER A O 1
ATOM 765 N N . ALA A 1 102 ? -18.446 -7.984 15.831 1.00 87.06 102 ALA A N 1
ATOM 766 C CA . ALA A 1 102 ? -18.866 -8.385 14.486 1.00 87.06 102 ALA A CA 1
ATOM 767 C C . ALA A 1 102 ? -18.741 -7.233 13.477 1.00 87.06 102 ALA A C 1
ATOM 769 O O . ALA A 1 102 ? -18.227 -7.430 12.370 1.00 87.06 102 ALA A O 1
ATOM 770 N N . TRP A 1 103 ? -19.154 -6.025 13.866 1.00 88.81 103 TRP A N 1
ATOM 771 C CA . TRP A 1 103 ? -18.997 -4.811 13.066 1.00 88.81 103 TRP A CA 1
ATOM 772 C C . TRP A 1 103 ? -17.523 -4.551 12.732 1.00 88.81 103 TRP A C 1
ATOM 774 O O . TRP A 1 103 ? -17.171 -4.352 11.567 1.00 88.81 103 TRP A O 1
ATOM 784 N N . LEU A 1 104 ? -16.639 -4.643 13.730 1.00 85.94 104 LEU A N 1
ATOM 785 C CA . LEU A 1 104 ? -15.206 -4.431 13.548 1.00 85.94 104 LEU A CA 1
ATOM 786 C C . LEU A 1 104 ? -14.601 -5.471 12.607 1.00 85.94 104 LEU A C 1
ATOM 788 O O . LEU A 1 104 ? -13.838 -5.120 11.709 1.00 85.94 104 LEU A O 1
ATOM 792 N N . SER A 1 105 ? -14.984 -6.738 12.764 1.00 86.19 105 SER A N 1
ATOM 793 C CA . SER A 1 105 ? -14.530 -7.819 11.884 1.00 86.19 105 SER A CA 1
ATOM 794 C C . SER A 1 105 ? -14.915 -7.556 10.421 1.00 86.19 105 SER A C 1
ATOM 796 O O . SER A 1 105 ? -14.108 -7.777 9.511 1.00 86.19 105 SER A O 1
ATOM 798 N N . LYS A 1 106 ? -16.120 -7.021 10.170 1.00 88.88 106 LYS A N 1
ATOM 799 C CA . LYS A 1 106 ? -16.555 -6.605 8.824 1.00 88.88 106 LYS A CA 1
ATOM 800 C C . LYS A 1 106 ? -15.721 -5.434 8.295 1.00 88.88 106 LYS A C 1
ATOM 802 O O . LYS A 1 106 ? -15.261 -5.486 7.151 1.00 88.88 106 LYS A O 1
ATOM 807 N N . GLU A 1 107 ? -15.495 -4.406 9.109 1.00 87.75 107 GLU A N 1
ATOM 808 C CA . GLU A 1 107 ? -14.718 -3.227 8.709 1.00 87.75 107 GLU A CA 1
ATOM 809 C C . GLU A 1 107 ? -13.252 -3.582 8.419 1.00 87.75 107 GLU A C 1
ATOM 811 O O . GLU A 1 107 ? -12.689 -3.166 7.404 1.00 87.75 107 GLU A O 1
ATOM 816 N N . TRP A 1 108 ? -12.635 -4.432 9.234 1.00 89.38 108 TRP A N 1
ATOM 817 C CA . TRP A 1 108 ? -11.281 -4.915 8.980 1.00 89.38 108 TRP A CA 1
ATOM 818 C C . TRP A 1 108 ? -11.181 -5.801 7.752 1.00 89.38 108 TRP A C 1
ATOM 820 O O . TRP A 1 108 ? -10.223 -5.666 6.999 1.00 89.38 108 TRP A O 1
ATOM 830 N N . LYS A 1 109 ? -12.166 -6.661 7.482 1.00 90.88 109 LYS A N 1
ATOM 831 C CA . LYS A 1 109 ? -12.195 -7.445 6.239 1.00 90.88 109 LYS A CA 1
ATOM 832 C C . LYS A 1 109 ? -12.254 -6.540 5.005 1.00 90.88 109 LYS A C 1
ATOM 834 O O . LYS A 1 109 ? -11.564 -6.782 4.009 1.00 90.88 109 LYS A O 1
ATOM 839 N N . LYS A 1 110 ? -13.037 -5.461 5.074 1.00 91.62 110 LYS A N 1
ATOM 840 C CA . LYS A 1 110 ? -13.103 -4.435 4.025 1.00 91.62 110 LYS A CA 1
ATOM 841 C C . LYS A 1 110 ? -11.759 -3.721 3.856 1.00 91.62 110 LYS A C 1
ATOM 843 O O . LYS A 1 110 ? -11.290 -3.567 2.727 1.00 91.62 110 LYS A O 1
ATOM 848 N N . ARG A 1 111 ? -11.113 -3.326 4.957 1.00 92.06 111 ARG A N 1
ATOM 849 C CA . ARG A 1 111 ? -9.784 -2.690 4.944 1.00 92.06 111 ARG A CA 1
ATOM 850 C C . ARG A 1 111 ? -8.699 -3.623 4.427 1.00 92.06 111 ARG A C 1
ATOM 852 O O . ARG A 1 111 ? -7.92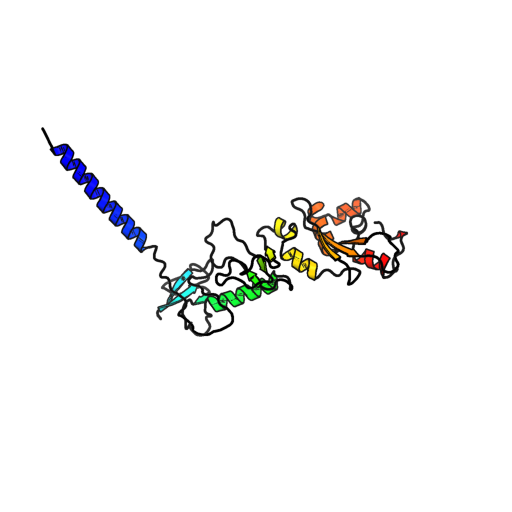9 -3.211 3.568 1.00 92.06 111 ARG A O 1
ATOM 859 N N . SER A 1 112 ? -8.708 -4.879 4.854 1.00 94.06 112 SER A N 1
ATOM 860 C CA . SER A 1 112 ? -7.835 -5.933 4.346 1.00 94.06 112 SER A CA 1
ATOM 861 C C . SER A 1 112 ? -7.946 -6.050 2.827 1.00 94.06 112 SER A C 1
ATOM 863 O O . SER A 1 112 ? -6.962 -5.876 2.113 1.00 94.06 112 SER A O 1
ATOM 865 N N . THR A 1 113 ? -9.166 -6.184 2.303 1.00 94.62 113 THR A N 1
ATOM 866 C CA . THR A 1 113 ? -9.397 -6.268 0.851 1.00 94.62 113 THR A CA 1
ATOM 867 C C . THR A 1 113 ? -8.869 -5.032 0.113 1.00 94.62 113 THR A C 1
ATOM 869 O O . THR A 1 113 ? -8.295 -5.134 -0.976 1.00 94.62 113 THR A O 1
ATOM 872 N N . LYS A 1 114 ? -9.034 -3.845 0.708 1.00 94.12 114 LYS A N 1
ATOM 873 C CA . LYS A 1 114 ? -8.612 -2.574 0.113 1.00 94.12 114 LYS A CA 1
ATOM 874 C C . LYS A 1 114 ? -7.094 -2.394 0.125 1.00 94.12 114 LYS A C 1
ATOM 876 O O . LYS A 1 114 ? -6.522 -2.108 -0.925 1.00 94.12 114 LYS A O 1
ATOM 881 N N . PHE A 1 115 ? -6.439 -2.584 1.263 1.00 94.75 115 PHE A N 1
ATOM 882 C CA . PHE A 1 115 ? -5.046 -2.179 1.468 1.00 94.75 115 PHE A CA 1
ATOM 883 C C . PHE A 1 115 ? -4.060 -3.337 1.424 1.00 94.75 115 PHE A C 1
ATOM 885 O O . PHE A 1 115 ? -2.939 -3.157 0.956 1.00 94.75 115 PHE A O 1
ATOM 892 N N . CYS A 1 116 ? -4.472 -4.527 1.851 1.00 97.06 116 CYS A N 1
ATOM 893 C CA . CYS A 1 116 ? -3.532 -5.613 2.031 1.00 97.06 116 CYS A CA 1
ATOM 894 C C . CYS A 1 116 ? -3.169 -6.302 0.711 1.00 97.06 116 CYS A C 1
ATOM 896 O O . CYS A 1 116 ? -4.034 -6.463 -0.166 1.00 97.06 116 CYS A O 1
ATOM 898 N N . PRO A 1 117 ? -1.891 -6.689 0.556 1.00 97.25 117 PRO A N 1
ATOM 899 C CA . PRO A 1 117 ? -1.466 -7.633 -0.463 1.00 97.25 117 PRO A CA 1
ATOM 900 C C . PRO A 1 117 ? -1.992 -9.041 -0.151 1.00 97.25 117 PRO A C 1
ATOM 902 O O . PRO A 1 117 ? -2.302 -9.373 0.994 1.00 97.25 117 PRO A O 1
ATOM 905 N N . SER A 1 118 ? -2.085 -9.880 -1.177 1.00 96.38 118 SER A N 1
ATOM 906 C CA . SER A 1 118 ? -2.591 -11.253 -1.066 1.00 96.38 118 SER A CA 1
ATOM 907 C C . SER A 1 118 ? -1.709 -12.152 -0.194 1.00 96.38 118 SER A C 1
ATOM 909 O O . SER A 1 118 ? -2.227 -13.049 0.467 1.00 96.38 118 SER A O 1
ATOM 911 N N . THR A 1 119 ? -0.402 -11.883 -0.134 1.00 96.19 119 THR A N 1
ATOM 912 C CA . THR A 1 119 ? 0.544 -12.586 0.750 1.00 96.19 119 THR A CA 1
ATOM 913 C C . THR A 1 119 ? 0.422 -12.204 2.228 1.00 96.19 119 THR A C 1
ATOM 915 O O . THR A 1 119 ? 0.893 -12.949 3.085 1.00 96.19 119 THR A O 1
ATOM 918 N N . MET A 1 120 ? -0.218 -11.075 2.552 1.00 96.94 120 MET A N 1
ATOM 919 C CA . MET A 1 120 ? -0.391 -10.583 3.926 1.00 96.94 120 MET A CA 1
ATOM 920 C C . MET A 1 120 ? -1.844 -10.150 4.160 1.00 96.94 120 MET A C 1
ATOM 922 O O . MET A 1 120 ? -2.111 -8.959 4.292 1.00 96.94 120 MET A O 1
ATOM 926 N N . PRO A 1 121 ? -2.812 -11.079 4.191 1.00 95.88 121 PRO A N 1
ATOM 927 C CA . PRO A 1 121 ? -4.233 -10.737 4.179 1.00 95.88 121 PRO A CA 1
ATOM 928 C C . PRO A 1 121 ? -4.747 -10.151 5.502 1.00 95.88 121 PRO A C 1
ATOM 930 O O . PRO A 1 121 ? -5.861 -9.628 5.544 1.00 95.88 121 PRO A O 1
ATOM 933 N N . ASN A 1 122 ? -3.988 -10.227 6.594 1.00 94.88 122 ASN A N 1
ATOM 934 C CA . ASN A 1 122 ? -4.492 -9.867 7.913 1.00 94.88 122 ASN A CA 1
ATOM 935 C C . ASN A 1 122 ? -4.213 -8.389 8.209 1.00 94.88 122 ASN A C 1
ATOM 937 O O . ASN A 1 122 ? -3.078 -8.013 8.491 1.00 94.88 122 ASN A O 1
ATOM 941 N N . TYR A 1 123 ? -5.246 -7.547 8.137 1.00 95.12 123 TYR A N 1
ATOM 942 C CA . TYR A 1 123 ? -5.156 -6.129 8.497 1.00 95.12 123 TYR A CA 1
ATOM 943 C C . TYR A 1 123 ? -5.066 -5.954 10.017 1.00 95.12 123 TYR A C 1
ATOM 945 O O . TYR A 1 123 ? -5.815 -6.596 10.753 1.00 95.12 123 TYR A O 1
ATOM 953 N N . TYR A 1 124 ? -4.204 -5.047 10.471 1.00 92.31 124 TYR A N 1
ATOM 954 C CA . TYR A 1 124 ? -4.139 -4.590 11.857 1.00 92.31 124 TYR A CA 1
ATOM 955 C C . TYR A 1 124 ? -4.080 -3.062 11.912 1.00 92.31 124 TYR A C 1
ATOM 957 O O . TYR A 1 124 ? -3.586 -2.398 10.997 1.00 92.31 124 TYR A O 1
ATOM 965 N N . GLY A 1 125 ? -4.591 -2.496 12.997 1.00 87.88 125 GLY A N 1
ATOM 966 C CA . GLY A 1 125 ? -4.695 -1.056 13.167 1.00 87.88 125 GLY A CA 1
ATOM 967 C C . GLY A 1 125 ? -5.403 -0.687 14.466 1.00 87.88 125 GLY A C 1
ATOM 968 O O . GLY A 1 125 ? -6.071 -1.529 15.071 1.00 87.88 125 GLY A O 1
ATOM 969 N N . PRO A 1 126 ? -5.268 0.563 14.932 1.00 72.31 126 PRO A N 1
ATOM 970 C CA . PRO A 1 126 ? -5.895 0.977 16.173 1.00 72.31 126 PRO A CA 1
ATOM 971 C C . PRO A 1 126 ? -7.423 0.951 16.048 1.00 72.31 126 PRO A C 1
ATOM 973 O O . PRO A 1 126 ? -8.004 1.681 15.247 1.00 72.31 126 PRO A O 1
ATOM 976 N N . VAL A 1 127 ? -8.075 0.145 16.891 1.00 63.22 127 VAL A N 1
ATOM 977 C CA . VAL A 1 127 ? -9.533 0.211 17.115 1.00 63.22 127 VAL A CA 1
ATOM 978 C C . VAL A 1 127 ? -9.892 1.424 17.965 1.00 63.22 127 VAL A C 1
ATOM 980 O O . VAL A 1 127 ? -10.877 2.113 17.712 1.00 63.22 127 VAL A O 1
ATOM 983 N N . GLU A 1 128 ? -9.040 1.690 18.952 1.00 57.25 128 GLU A N 1
ATOM 984 C CA . GLU A 1 128 ? -9.137 2.775 19.910 1.00 57.25 128 GLU A CA 1
ATOM 985 C C . GLU A 1 128 ? -7.870 3.624 19.774 1.00 57.25 128 GLU A C 1
ATOM 987 O O . GLU A 1 128 ? -6.752 3.186 20.037 1.00 57.25 128 GLU A O 1
ATOM 992 N N . SER A 1 129 ? -7.997 4.860 19.323 1.00 46.44 129 SER A N 1
ATOM 993 C CA . SER A 1 129 ? -6.905 5.826 19.397 1.00 46.44 129 SER A CA 1
ATOM 994 C C . SER A 1 129 ? -7.451 7.209 19.644 1.00 46.44 129 SER A C 1
ATOM 996 O O . SER A 1 129 ? -7.836 7.924 18.717 1.00 46.44 129 SER A O 1
ATOM 998 N N . LYS A 1 130 ? -7.425 7.591 20.926 1.00 45.09 130 LYS A N 1
ATOM 999 C CA . LYS A 1 130 ? -7.587 8.976 21.359 1.00 45.09 130 LYS A CA 1
ATOM 1000 C C . LYS A 1 130 ? -6.770 9.879 20.434 1.00 45.09 130 LYS A C 1
ATOM 1002 O O . LYS A 1 130 ? -5.584 9.630 20.183 1.00 45.09 130 LYS A O 1
ATOM 1007 N N . VAL A 1 131 ? -7.443 10.896 19.906 1.00 43.78 131 VAL A N 1
ATOM 1008 C CA . VAL A 1 131 ? -6.839 11.975 19.125 1.00 43.78 131 VAL A CA 1
ATOM 1009 C C . VAL A 1 131 ? -5.636 12.502 19.918 1.00 43.78 131 VAL A C 1
ATOM 1011 O O . VAL A 1 131 ? -5.803 12.946 21.049 1.00 43.78 131 VAL A O 1
ATOM 1014 N N . GLY A 1 132 ? -4.421 12.374 19.369 1.00 48.16 132 GLY A N 1
ATOM 1015 C CA . GLY A 1 132 ? -3.185 12.871 19.994 1.00 48.16 132 GLY A CA 1
ATOM 1016 C C . GLY A 1 132 ? -2.113 11.831 20.353 1.00 48.16 132 GLY A C 1
ATOM 1017 O O . GLY A 1 132 ? -1.016 12.225 20.739 1.00 48.16 132 GLY A O 1
ATOM 1018 N N . SER A 1 133 ? -2.361 10.523 20.200 1.00 49.94 133 SER A N 1
ATOM 1019 C CA . SER A 1 133 ? -1.294 9.512 20.336 1.00 49.94 133 SER A CA 1
ATOM 1020 C C . SER A 1 133 ? -0.503 9.370 19.026 1.00 49.94 133 SER A C 1
ATOM 1022 O O . SER A 1 133 ? -0.988 8.876 18.013 1.00 49.94 133 SER A O 1
ATOM 1024 N N . SER A 1 134 ? 0.740 9.841 19.035 1.00 47.69 134 SER A N 1
ATOM 1025 C CA . SER A 1 134 ? 1.619 10.040 17.872 1.00 47.69 134 SER A CA 1
ATOM 1026 C C . SER A 1 134 ? 2.233 8.766 17.263 1.00 47.69 134 SER A C 1
ATOM 1028 O O . SER A 1 134 ? 3.272 8.836 16.610 1.00 47.69 134 SER A O 1
ATOM 1030 N N . LYS A 1 135 ? 1.619 7.588 17.440 1.00 57.66 135 LYS A N 1
ATOM 1031 C CA . LYS A 1 135 ? 2.076 6.331 16.815 1.00 57.66 135 LYS A CA 1
ATOM 1032 C C . LYS A 1 135 ? 0.903 5.432 16.434 1.00 57.66 135 LYS A C 1
ATOM 1034 O O . LYS A 1 135 ? 0.734 4.348 16.984 1.00 57.66 135 LYS A O 1
ATOM 1039 N N . ARG A 1 136 ? 0.090 5.886 15.480 1.00 68.06 136 ARG A N 1
ATOM 1040 C CA . ARG A 1 136 ? -0.842 4.999 14.780 1.00 68.06 136 ARG A CA 1
ATOM 1041 C C . ARG A 1 136 ? -0.023 4.104 13.858 1.00 68.06 136 ARG A C 1
ATOM 1043 O O . ARG A 1 136 ? 0.622 4.601 12.940 1.00 68.06 136 ARG A O 1
ATOM 1050 N N . VAL A 1 137 ? 0.000 2.806 14.142 1.00 80.81 137 VAL A N 1
ATOM 1051 C CA . VAL A 1 137 ? 0.592 1.818 13.240 1.00 80.81 137 VAL A CA 1
ATOM 1052 C C . VAL A 1 137 ? -0.556 1.005 12.670 1.00 80.81 137 VAL A C 1
ATOM 1054 O O . VAL A 1 137 ? -1.154 0.191 13.366 1.00 80.81 137 VAL A O 1
ATOM 1057 N N . GLU A 1 138 ? -0.878 1.277 11.413 1.00 91.81 138 GLU A N 1
ATOM 1058 C CA . GLU A 1 138 ? -1.761 0.447 10.603 1.00 91.81 138 GLU A CA 1
ATOM 1059 C C . GLU A 1 138 ? -0.912 -0.350 9.621 1.00 91.81 138 GLU A C 1
ATOM 1061 O O . GLU A 1 138 ? 0.157 0.097 9.193 1.00 91.81 138 GLU A O 1
ATOM 1066 N N . GLY A 1 139 ? -1.368 -1.541 9.269 1.00 95.88 139 GLY A N 1
ATOM 1067 C CA . GLY A 1 139 ? -0.613 -2.396 8.376 1.00 95.88 139 GLY A CA 1
ATOM 1068 C C . GLY A 1 139 ? -1.314 -3.696 8.058 1.00 95.88 139 GLY A C 1
ATOM 1069 O O . GLY A 1 139 ? -2.476 -3.917 8.408 1.00 95.88 139 GLY A O 1
ATOM 1070 N N . CYS A 1 140 ? -0.576 -4.561 7.380 1.00 97.12 140 CYS A N 1
ATOM 1071 C CA . CYS A 1 140 ? -1.015 -5.911 7.089 1.00 97.12 140 CYS A CA 1
ATOM 1072 C C . CYS A 1 140 ? 0.064 -6.918 7.458 1.00 97.12 140 CYS A C 1
ATOM 1074 O O . CYS A 1 140 ? 1.256 -6.606 7.453 1.00 97.12 140 CYS A O 1
ATOM 1076 N N . SER A 1 141 ? -0.357 -8.134 7.778 1.00 96.56 141 SER A N 1
ATOM 1077 C CA . SER A 1 141 ? 0.533 -9.228 8.129 1.00 96.56 141 SER A CA 1
ATOM 1078 C C . SER A 1 141 ? 0.093 -10.540 7.500 1.00 96.56 141 SER A C 1
ATOM 1080 O O . SER A 1 141 ? -1.084 -10.771 7.220 1.00 96.56 141 SER A O 1
ATOM 1082 N N . SER A 1 142 ? 1.079 -11.398 7.271 1.00 96.31 142 SER A N 1
ATOM 1083 C CA . SER A 1 142 ? 0.877 -12.817 6.971 1.00 96.31 142 SER A CA 1
ATOM 1084 C C . SER A 1 142 ? 0.475 -13.624 8.211 1.00 96.31 142 SER A C 1
ATOM 1086 O O . SER A 1 142 ? -0.170 -14.660 8.086 1.00 96.31 142 SER A O 1
ATOM 1088 N N . GLU A 1 143 ? 0.789 -13.123 9.406 1.00 95.25 143 GLU A N 1
ATOM 1089 C CA . GLU A 1 143 ? 0.499 -13.774 10.683 1.00 95.25 143 GLU A CA 1
ATOM 1090 C C . GLU A 1 143 ? -0.885 -13.391 11.209 1.00 95.25 143 GLU A C 1
ATOM 1092 O O . GLU A 1 143 ? -1.462 -12.374 10.812 1.00 95.25 143 GLU A O 1
ATOM 1097 N N . ALA A 1 144 ? -1.412 -14.189 12.141 1.00 91.88 144 ALA A N 1
ATOM 1098 C CA . ALA A 1 144 ? -2.631 -13.850 12.870 1.00 91.88 144 ALA A CA 1
ATOM 1099 C C . ALA A 1 144 ? -2.471 -12.522 13.632 1.00 91.88 144 ALA A C 1
ATOM 1101 O O . ALA A 1 144 ? -1.370 -12.161 14.049 1.00 91.88 144 ALA A O 1
ATOM 1102 N N . ILE A 1 145 ? -3.568 -11.792 13.837 1.00 90.25 145 ILE A N 1
ATOM 1103 C CA . ILE A 1 145 ? -3.568 -10.524 14.582 1.00 90.25 145 ILE A CA 1
ATOM 1104 C C . ILE A 1 145 ? -3.881 -10.795 16.051 1.00 90.25 145 ILE A C 1
ATOM 1106 O O . ILE A 1 145 ? -4.663 -11.690 16.376 1.00 90.25 145 ILE A O 1
ATOM 1110 N N . LYS A 1 146 ? -3.271 -10.023 16.953 1.00 86.50 146 LYS A N 1
ATOM 1111 C CA . LYS A 1 146 ? -3.610 -10.050 18.379 1.00 86.50 146 LYS A CA 1
ATOM 1112 C C . LYS A 1 146 ? -5.097 -9.763 18.589 1.00 86.50 146 LYS A C 1
ATOM 1114 O O . LYS A 1 146 ? -5.713 -9.042 17.814 1.00 86.50 146 LYS A O 1
ATOM 1119 N N . SER A 1 147 ? -5.657 -10.255 19.691 1.00 79.56 147 SER A N 1
ATOM 1120 C CA . SER A 1 147 ? -7.0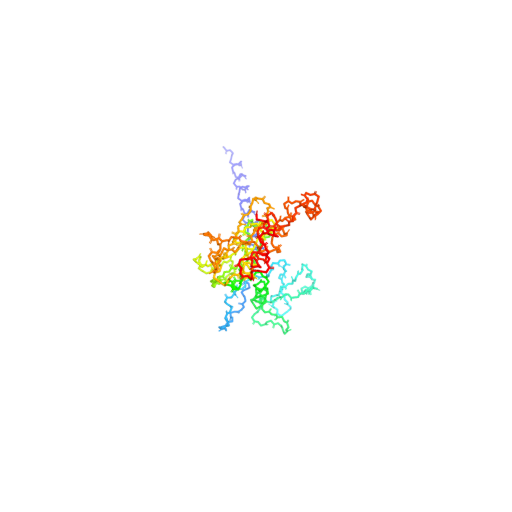75 -10.072 20.043 1.00 79.56 147 SER A CA 1
ATOM 1121 C C . SER A 1 147 ? -7.510 -8.612 20.225 1.00 79.56 147 SER A C 1
ATOM 1123 O O . SER A 1 147 ? -8.704 -8.334 20.253 1.00 79.56 147 SER A O 1
ATOM 1125 N N . ASP A 1 148 ? -6.562 -7.689 20.400 1.00 77.38 148 ASP A N 1
ATOM 1126 C CA . ASP A 1 148 ? -6.801 -6.244 20.486 1.00 77.38 148 ASP A CA 1
ATOM 1127 C C . ASP A 1 148 ? -6.711 -5.535 19.120 1.00 77.38 148 ASP A C 1
ATOM 1129 O O . ASP A 1 148 ? -7.026 -4.352 19.021 1.00 77.38 148 ASP A O 1
ATOM 1133 N N . GLY A 1 149 ? -6.269 -6.233 18.069 1.00 82.19 149 GLY A N 1
ATOM 1134 C CA . GLY A 1 149 ? -6.150 -5.684 16.722 1.00 82.19 149 GLY A CA 1
ATOM 1135 C C . GLY A 1 149 ? -4.956 -4.813 16.423 1.00 82.19 149 GLY A C 1
ATOM 1136 O O . GLY A 1 149 ? -4.800 -4.362 15.290 1.00 82.19 149 GLY A O 1
ATOM 1137 N N . THR A 1 150 ? -4.129 -4.540 17.424 1.00 84.56 150 THR A N 1
ATOM 1138 C CA . THR A 1 150 ? -3.144 -3.460 17.332 1.00 84.56 150 THR A CA 1
ATOM 1139 C C . THR A 1 150 ? -1.870 -3.887 16.617 1.00 84.56 150 THR A C 1
ATOM 1141 O O . THR A 1 150 ? -1.132 -3.043 16.111 1.00 84.56 150 THR A O 1
ATOM 1144 N N . ALA A 1 151 ? -1.594 -5.192 16.581 1.00 89.25 151 ALA A N 1
ATOM 1145 C CA . ALA A 1 151 ? -0.387 -5.745 15.992 1.00 89.25 151 ALA A CA 1
ATOM 1146 C C . ALA A 1 151 ? -0.553 -7.229 15.622 1.00 89.25 151 ALA A C 1
ATOM 1148 O O . ALA A 1 151 ? -1.429 -7.915 16.161 1.00 89.25 151 ALA A O 1
ATOM 1149 N N . PRO A 1 152 ? 0.342 -7.766 14.780 1.00 92.06 152 PRO A N 1
ATOM 1150 C CA . PRO A 1 152 ? 0.461 -9.201 14.551 1.00 92.06 152 PRO A CA 1
ATOM 1151 C C . PRO A 1 152 ? 0.833 -9.957 15.831 1.00 92.06 152 PRO A C 1
ATOM 1153 O O . PRO A 1 152 ? 1.523 -9.440 16.717 1.00 92.06 152 PRO A O 1
ATOM 1156 N N . GLN A 1 153 ? 0.380 -11.202 15.931 1.00 90.12 153 GLN A N 1
ATOM 1157 C CA . GLN A 1 153 ? 0.661 -12.096 17.048 1.00 90.12 153 GLN A CA 1
ATOM 1158 C C . GLN A 1 153 ? 2.141 -12.501 17.074 1.00 90.12 153 GLN A C 1
ATOM 1160 O O . GLN A 1 153 ? 2.740 -12.547 18.149 1.00 90.12 153 GLN A O 1
ATOM 1165 N N . ALA A 1 154 ? 2.738 -12.729 15.901 1.00 91.50 154 ALA A N 1
ATOM 1166 C CA . ALA A 1 154 ? 4.160 -13.005 15.732 1.00 91.50 154 ALA A CA 1
ATOM 1167 C C . ALA A 1 154 ? 4.845 -11.888 14.928 1.00 91.50 154 ALA A C 1
ATOM 1169 O O . ALA A 1 154 ? 4.367 -11.465 13.878 1.00 91.50 154 ALA A O 1
ATOM 1170 N N . LEU A 1 155 ? 5.997 -11.418 15.416 1.00 86.38 155 LEU A N 1
ATOM 1171 C CA . LEU A 1 155 ? 6.780 -10.359 14.761 1.00 86.38 155 LEU A CA 1
ATOM 1172 C C . LEU A 1 155 ? 7.721 -10.878 13.661 1.00 86.38 155 LEU A C 1
ATOM 1174 O O . LEU A 1 155 ? 8.328 -10.076 12.964 1.00 86.38 155 LEU A O 1
ATOM 1178 N N . GLY A 1 156 ? 7.873 -12.199 13.529 1.00 87.50 156 GLY A N 1
ATOM 1179 C CA . GLY A 1 156 ? 8.801 -12.814 12.572 1.00 87.50 156 GLY A CA 1
ATOM 1180 C C . GLY A 1 156 ? 8.245 -12.994 11.156 1.00 87.50 156 GLY A C 1
ATOM 1181 O O . GLY A 1 156 ? 9.016 -13.295 10.250 1.00 87.50 156 GLY A O 1
ATOM 1182 N N . GLY A 1 157 ? 6.933 -12.839 10.963 1.00 90.31 157 GLY A N 1
ATOM 1183 C CA . GLY A 1 157 ? 6.302 -12.988 9.653 1.00 90.31 157 GLY A CA 1
ATOM 1184 C C . GLY A 1 157 ? 6.424 -11.740 8.781 1.00 90.31 157 GLY A C 1
ATOM 1185 O O . GLY A 1 157 ? 6.772 -10.655 9.249 1.00 90.31 157 GLY A O 1
ATOM 1186 N N . SER A 1 158 ? 6.095 -11.889 7.497 1.00 94.69 158 SER A N 1
ATOM 1187 C CA . SER A 1 158 ? 6.043 -10.756 6.567 1.00 94.69 158 SER A CA 1
ATOM 1188 C C . SER A 1 158 ? 4.943 -9.770 6.970 1.00 94.69 158 SER A C 1
ATOM 1190 O O . SER A 1 158 ? 3.833 -10.170 7.360 1.00 94.69 158 SER A O 1
ATOM 1192 N N . GLN A 1 159 ? 5.288 -8.484 6.927 1.00 96.12 159 GLN A N 1
ATOM 1193 C CA . GLN A 1 159 ? 4.444 -7.370 7.341 1.00 96.12 159 GLN A CA 1
ATOM 1194 C C . GLN A 1 159 ? 4.656 -6.174 6.411 1.00 96.12 159 GLN A C 1
ATOM 1196 O O . GLN A 1 159 ? 5.737 -5.996 5.848 1.00 96.12 159 GLN A O 1
ATOM 1201 N N . CYS A 1 160 ? 3.632 -5.336 6.299 1.00 96.88 160 CYS A N 1
ATOM 1202 C CA . CYS A 1 160 ? 3.700 -4.044 5.631 1.00 96.88 160 CYS A CA 1
ATOM 1203 C C . CYS A 1 160 ? 2.969 -2.982 6.449 1.00 96.88 160 CYS A C 1
ATOM 1205 O O . CYS A 1 160 ? 2.115 -3.305 7.278 1.00 96.88 160 CYS A O 1
ATOM 1207 N N . LYS A 1 161 ? 3.292 -1.713 6.206 1.00 96.00 161 LYS A N 1
ATOM 1208 C CA . LYS A 1 161 ? 2.690 -0.560 6.880 1.00 96.00 161 LYS A CA 1
ATOM 1209 C C . LYS A 1 161 ? 1.789 0.215 5.934 1.00 96.00 161 LYS A C 1
ATOM 1211 O O . LYS A 1 161 ? 2.066 0.315 4.743 1.00 96.00 161 LYS A O 1
ATOM 1216 N N . ILE A 1 162 ? 0.729 0.778 6.491 1.00 95.06 162 ILE A N 1
ATOM 1217 C CA . ILE A 1 162 ? -0.126 1.757 5.828 1.00 95.06 162 ILE A CA 1
ATOM 1218 C C . ILE A 1 162 ? 0.230 3.108 6.437 1.00 95.06 162 ILE A C 1
ATOM 1220 O O . ILE A 1 162 ? -0.020 3.357 7.619 1.00 95.06 162 ILE A O 1
ATOM 1224 N N . TYR A 1 163 ? 0.873 3.954 5.646 1.00 92.00 163 TYR A N 1
ATOM 1225 C CA . TYR A 1 163 ? 1.323 5.268 6.072 1.00 92.00 163 TYR A CA 1
ATOM 1226 C C . TYR A 1 163 ? 0.202 6.305 5.979 1.00 92.00 163 TYR A C 1
ATOM 1228 O O . TYR A 1 163 ? -0.654 6.264 5.098 1.00 92.00 163 TYR A O 1
ATOM 1236 N N . GLU A 1 164 ? 0.231 7.274 6.894 1.00 89.00 164 GLU A N 1
ATOM 1237 C CA . GLU A 1 164 ? -0.729 8.382 6.916 1.00 89.00 164 GLU A CA 1
ATOM 1238 C C . GLU A 1 164 ? -0.484 9.372 5.771 1.00 89.00 164 GLU A C 1
ATOM 1240 O O . GLU A 1 164 ? -1.426 9.909 5.187 1.00 89.00 164 GLU A O 1
ATOM 1245 N N . THR A 1 165 ? 0.786 9.608 5.426 1.00 91.06 165 THR A N 1
ATOM 1246 C CA . THR A 1 165 ? 1.148 10.526 4.348 1.00 91.06 165 THR A CA 1
ATOM 1247 C C . THR A 1 165 ? 1.205 9.786 3.016 1.00 91.06 165 THR A C 1
ATOM 1249 O O . THR A 1 165 ? 1.768 8.698 2.898 1.00 91.06 165 THR A O 1
ATOM 1252 N N . SER A 1 166 ? 0.670 10.415 1.967 1.00 91.75 166 SER A N 1
ATOM 1253 C CA . SER A 1 166 ? 0.813 9.888 0.606 1.00 91.75 166 SER A CA 1
ATOM 1254 C C . SER A 1 166 ? 2.273 9.873 0.141 1.00 91.75 166 SER A C 1
ATOM 1256 O O . SER A 1 166 ? 2.598 9.145 -0.785 1.00 91.75 166 SER A O 1
ATOM 1258 N N . GLU A 1 167 ? 3.151 10.685 0.727 1.00 93.06 167 GLU A N 1
ATOM 1259 C CA . GLU A 1 167 ? 4.574 10.666 0.387 1.00 93.06 167 GLU A CA 1
ATOM 1260 C C . GLU A 1 167 ? 5.219 9.353 0.844 1.00 93.06 167 GLU A C 1
ATOM 1262 O O . GLU A 1 167 ? 5.813 8.643 0.032 1.00 93.06 167 GLU A O 1
ATOM 1267 N N . ASP A 1 168 ? 5.032 8.983 2.113 1.00 93.62 168 ASP A N 1
ATOM 1268 C CA . ASP A 1 168 ? 5.589 7.747 2.664 1.00 93.62 168 ASP A CA 1
ATOM 1269 C C . ASP A 1 168 ? 4.923 6.507 2.055 1.00 93.62 168 ASP A C 1
ATOM 1271 O O . ASP A 1 168 ? 5.613 5.552 1.700 1.00 93.62 168 ASP A O 1
ATOM 1275 N N . GLU A 1 169 ? 3.603 6.542 1.847 1.00 94.31 169 GLU A N 1
ATOM 1276 C CA . GLU A 1 169 ? 2.860 5.406 1.283 1.00 94.31 169 GLU A CA 1
ATOM 1277 C C . GLU A 1 169 ? 3.297 5.079 -0.153 1.00 94.31 169 GLU A C 1
ATOM 1279 O O . GLU A 1 169 ? 3.268 3.928 -0.581 1.00 94.31 169 GLU A O 1
ATOM 1284 N N . TYR A 1 170 ? 3.747 6.077 -0.915 1.00 95.62 170 TYR A N 1
ATOM 1285 C CA . TYR A 1 170 ? 4.302 5.838 -2.243 1.00 95.62 170 TYR A CA 1
ATOM 1286 C C . TYR A 1 170 ? 5.813 5.613 -2.223 1.00 95.62 170 TYR A C 1
ATOM 1288 O O . TYR A 1 170 ? 6.298 4.902 -3.099 1.00 95.62 170 TYR A O 1
ATOM 1296 N N . GLY A 1 171 ? 6.559 6.183 -1.277 1.00 95.88 171 GLY A N 1
ATOM 1297 C CA . GLY A 1 171 ? 8.025 6.159 -1.268 1.00 95.88 171 GLY A CA 1
ATOM 1298 C C . GLY A 1 171 ? 8.666 4.963 -0.558 1.00 95.88 171 GLY A C 1
ATOM 1299 O O . GLY A 1 171 ? 9.771 4.567 -0.927 1.00 95.88 171 GLY A O 1
ATOM 1300 N N . LYS A 1 172 ? 8.003 4.378 0.447 1.00 95.81 172 LYS A N 1
ATOM 1301 C CA . LYS A 1 172 ? 8.590 3.336 1.308 1.00 95.81 172 LYS A CA 1
ATOM 1302 C C . LYS A 1 172 ? 8.430 1.928 0.741 1.00 95.81 172 LYS A C 1
ATOM 1304 O O . LYS A 1 172 ? 7.366 1.568 0.230 1.00 95.81 172 LYS A O 1
ATOM 1309 N N . SER A 1 173 ? 9.475 1.110 0.853 1.00 96.31 173 SER A N 1
ATOM 1310 C CA . SER A 1 173 ? 9.467 -0.283 0.383 1.00 96.31 173 SER A CA 1
ATOM 1311 C C . SER A 1 173 ? 8.581 -1.199 1.224 1.00 96.31 173 SER A C 1
ATOM 1313 O O . SER A 1 173 ? 7.992 -2.131 0.682 1.00 96.31 173 SER A O 1
ATOM 1315 N N . ASP A 1 174 ? 8.420 -0.907 2.515 1.00 96.00 174 ASP A N 1
ATOM 1316 C CA . ASP A 1 174 ? 7.532 -1.631 3.427 1.00 96.00 174 ASP A CA 1
ATOM 1317 C C . ASP A 1 174 ? 6.081 -1.121 3.396 1.00 96.00 174 ASP A C 1
ATOM 1319 O O . ASP A 1 174 ? 5.262 -1.570 4.199 1.00 96.00 174 ASP A O 1
ATOM 1323 N N . SER A 1 175 ? 5.721 -0.225 2.466 1.00 97.00 175 SER A N 1
ATOM 1324 C CA . SER A 1 175 ? 4.328 0.198 2.288 1.00 97.00 175 SER A CA 1
ATOM 1325 C C . SER A 1 175 ? 3.461 -0.925 1.708 1.00 97.00 175 SER A C 1
ATOM 1327 O O . SER A 1 175 ? 3.797 -1.547 0.692 1.00 97.00 175 SER A O 1
ATOM 1329 N N . CYS A 1 176 ? 2.284 -1.133 2.303 1.00 97.75 176 CYS A N 1
ATOM 1330 C CA . CYS A 1 176 ? 1.286 -2.072 1.801 1.00 97.75 176 CYS A CA 1
ATOM 1331 C C . CYS A 1 176 ? 0.828 -1.723 0.382 1.00 97.75 176 CYS A C 1
ATOM 1333 O O . CYS A 1 176 ? 0.643 -2.630 -0.433 1.00 97.75 176 CYS A O 1
ATOM 1335 N N . LEU A 1 177 ? 0.713 -0.433 0.042 1.00 97.00 177 LEU A N 1
ATOM 1336 C CA . LEU A 1 177 ? 0.387 0.011 -1.313 1.00 97.00 177 LEU A CA 1
ATOM 1337 C C . LEU A 1 177 ? 1.424 -0.469 -2.338 1.00 97.00 177 LEU A C 1
ATOM 1339 O O . LEU A 1 177 ? 1.065 -0.918 -3.433 1.00 97.00 177 LEU A O 1
ATOM 1343 N N . ASN A 1 178 ? 2.710 -0.361 -2.005 1.00 97.50 178 ASN A N 1
ATOM 1344 C CA . ASN A 1 178 ? 3.796 -0.739 -2.905 1.00 97.50 178 ASN A CA 1
ATOM 1345 C C . ASN A 1 178 ? 3.935 -2.257 -3.022 1.00 97.50 178 ASN A C 1
ATOM 1347 O O . ASN A 1 178 ? 4.042 -2.759 -4.141 1.00 97.50 178 ASN A O 1
ATOM 1351 N N . LEU A 1 179 ? 3.837 -2.994 -1.914 1.00 97.88 179 LEU A N 1
ATOM 1352 C CA . LEU A 1 179 ? 3.876 -4.460 -1.922 1.00 97.88 179 LEU A CA 1
ATOM 1353 C C . LEU A 1 179 ? 2.675 -5.063 -2.659 1.00 97.88 179 LEU A C 1
ATOM 1355 O O . LEU A 1 179 ? 2.845 -5.950 -3.495 1.00 97.88 179 LEU A O 1
ATOM 1359 N N . LYS A 1 180 ? 1.471 -4.518 -2.458 1.00 97.31 180 LYS A N 1
ATOM 1360 C CA . LYS A 1 180 ? 0.278 -4.911 -3.221 1.00 97.31 180 LYS A CA 1
ATOM 1361 C C . LYS A 1 180 ? 0.430 -4.631 -4.710 1.00 97.31 180 LYS A C 1
ATOM 1363 O O . LYS A 1 180 ? 0.080 -5.468 -5.541 1.00 97.31 180 LYS A O 1
ATOM 1368 N N . ALA A 1 181 ? 0.982 -3.474 -5.067 1.00 96.62 181 ALA A N 1
ATOM 1369 C CA . ALA A 1 181 ? 1.263 -3.180 -6.463 1.00 96.62 181 ALA A CA 1
ATOM 1370 C C . ALA A 1 181 ? 2.313 -4.141 -7.044 1.00 96.62 181 ALA A C 1
ATOM 1372 O O . ALA A 1 181 ? 2.103 -4.628 -8.154 1.00 96.62 181 ALA A O 1
ATOM 1373 N N . LEU A 1 182 ? 3.370 -4.480 -6.296 1.00 97.50 182 LEU A N 1
ATOM 1374 C CA . LEU A 1 182 ? 4.422 -5.420 -6.704 1.00 97.50 182 LEU A CA 1
ATOM 1375 C C . LEU A 1 182 ? 3.859 -6.803 -7.075 1.00 97.50 182 LEU A C 1
ATOM 1377 O O . LEU A 1 182 ? 4.242 -7.381 -8.100 1.00 97.50 182 LEU A O 1
ATOM 1381 N N . GLU A 1 183 ? 2.902 -7.318 -6.300 1.00 95.56 183 GLU A N 1
ATOM 1382 C CA . GLU A 1 183 ? 2.231 -8.592 -6.594 1.00 95.56 183 GLU A CA 1
ATOM 1383 C C . GLU A 1 183 ? 1.552 -8.575 -7.969 1.00 95.56 183 GLU A C 1
ATOM 1385 O O . GLU A 1 183 ? 1.694 -9.526 -8.739 1.00 95.56 183 GLU A O 1
ATOM 1390 N N . SER A 1 184 ? 0.912 -7.457 -8.323 1.00 94.25 184 SER A N 1
ATOM 1391 C CA . SER A 1 184 ? 0.222 -7.282 -9.608 1.00 94.25 184 SER A CA 1
ATOM 1392 C C . SER A 1 184 ? 1.132 -6.943 -10.798 1.00 94.25 184 SER A C 1
ATOM 1394 O O . SER A 1 184 ? 0.667 -6.940 -11.938 1.00 94.25 184 SER A O 1
ATOM 1396 N N . VAL A 1 185 ? 2.428 -6.679 -10.581 1.00 96.06 185 VAL A N 1
ATOM 1397 C CA . VAL A 1 185 ? 3.363 -6.374 -11.679 1.00 96.06 185 VAL A CA 1
ATOM 1398 C C . VAL A 1 185 ? 3.509 -7.576 -12.612 1.00 96.06 185 VAL A C 1
ATOM 1400 O O . VAL A 1 185 ? 3.865 -8.676 -12.182 1.00 96.06 185 VAL A O 1
ATOM 1403 N N . SER A 1 186 ? 3.306 -7.345 -13.909 1.00 95.12 186 SER A N 1
ATOM 1404 C CA . SER A 1 186 ? 3.637 -8.307 -14.960 1.00 95.12 186 SER A CA 1
ATOM 1405 C C . SER A 1 186 ? 5.075 -8.087 -15.426 1.00 95.12 186 SER A C 1
ATOM 1407 O O . SER A 1 186 ? 5.368 -7.100 -16.101 1.00 95.12 186 SER A O 1
ATOM 1409 N N . CYS A 1 187 ? 5.968 -9.013 -15.083 1.00 96.50 187 CYS A N 1
ATOM 1410 C CA . CYS A 1 187 ? 7.350 -8.996 -15.558 1.00 96.50 187 CYS A CA 1
ATOM 1411 C C . CYS A 1 187 ? 7.495 -9.684 -16.930 1.00 96.50 187 CYS A C 1
ATOM 1413 O O . CYS A 1 187 ? 6.642 -10.498 -17.295 1.00 96.50 187 CYS A O 1
ATOM 1415 N N . PRO A 1 188 ? 8.577 -9.407 -17.686 1.00 95.94 188 PRO A N 1
ATOM 1416 C CA . PRO A 1 188 ? 8.814 -10.029 -18.994 1.00 95.94 188 PRO A CA 1
ATOM 1417 C C . PRO A 1 188 ? 8.903 -11.559 -18.959 1.00 95.94 188 PRO A C 1
ATOM 1419 O O . PRO A 1 188 ? 8.471 -12.219 -19.902 1.00 95.94 188 PRO A O 1
ATOM 1422 N N . THR A 1 189 ? 9.420 -12.128 -17.866 1.00 94.50 189 THR A N 1
ATOM 1423 C CA . THR A 1 189 ? 9.490 -13.577 -17.640 1.00 94.50 189 THR A CA 1
ATOM 1424 C C . THR A 1 189 ? 8.855 -13.948 -16.298 1.00 94.50 189 THR A C 1
ATOM 1426 O O . THR A 1 189 ? 8.808 -13.142 -15.370 1.00 94.50 189 THR A O 1
ATOM 1429 N N . LYS A 1 190 ? 8.367 -15.191 -16.175 1.00 93.94 190 LYS A N 1
ATOM 1430 C CA . LYS A 1 190 ? 7.777 -15.703 -14.920 1.00 93.94 190 LYS A CA 1
ATOM 1431 C C . LYS A 1 190 ? 8.808 -15.903 -13.805 1.00 93.94 190 LYS A C 1
ATOM 1433 O O . LYS A 1 190 ? 8.438 -15.903 -12.641 1.00 93.94 190 LYS A O 1
ATOM 1438 N N . THR A 1 191 ? 10.072 -16.099 -14.173 1.00 94.00 191 THR A N 1
ATOM 1439 C CA . THR A 1 191 ? 11.202 -16.278 -13.251 1.00 94.00 191 THR A CA 1
ATOM 1440 C C . THR A 1 191 ? 11.893 -14.959 -12.910 1.00 94.00 191 THR A C 1
ATOM 1442 O O . THR A 1 191 ? 12.930 -14.979 -12.256 1.00 94.00 191 THR A O 1
ATOM 1445 N N . ALA A 1 192 ? 11.369 -13.827 -13.392 1.00 96.75 192 ALA A N 1
ATOM 1446 C CA . ALA A 1 192 ? 11.915 -12.521 -13.072 1.00 96.75 192 ALA A CA 1
ATOM 1447 C C . ALA A 1 192 ? 11.795 -12.247 -11.570 1.00 96.75 192 ALA A C 1
ATOM 1449 O O . ALA A 1 192 ? 10.738 -12.459 -10.970 1.00 96.75 192 ALA A O 1
ATOM 1450 N N . GLU A 1 193 ? 12.863 -11.725 -10.985 1.00 97.44 193 GLU A N 1
ATOM 1451 C CA . GLU A 1 193 ? 12.847 -11.225 -9.620 1.00 97.44 193 GLU A CA 1
ATOM 1452 C C . GLU A 1 193 ? 12.147 -9.865 -9.592 1.00 97.44 193 GLU A C 1
ATOM 1454 O O . GLU A 1 193 ? 12.438 -8.986 -10.405 1.00 97.44 193 GLU A O 1
ATOM 1459 N N . LYS A 1 194 ? 11.206 -9.702 -8.664 1.00 97.88 194 LYS A N 1
ATOM 1460 C CA . LYS A 1 194 ? 10.470 -8.457 -8.444 1.00 97.88 194 LYS A CA 1
ATOM 1461 C C . LYS A 1 194 ? 11.076 -7.716 -7.262 1.00 97.88 194 LYS A C 1
ATOM 1463 O O . LYS A 1 194 ? 11.258 -8.315 -6.207 1.00 97.88 194 LYS A O 1
ATOM 1468 N N . SER A 1 195 ? 11.308 -6.417 -7.401 1.00 97.75 195 SER A N 1
ATOM 1469 C CA . SER A 1 195 ? 11.817 -5.590 -6.306 1.00 97.75 195 SER A CA 1
ATOM 1470 C C . SER A 1 195 ? 11.178 -4.203 -6.277 1.00 97.75 195 SER A C 1
ATOM 1472 O O . SER A 1 195 ? 10.669 -3.698 -7.281 1.00 97.75 195 SER A O 1
ATOM 1474 N N . ILE A 1 196 ? 11.185 -3.595 -5.091 1.00 98.12 196 ILE A N 1
ATOM 1475 C CA . ILE A 1 196 ? 10.801 -2.199 -4.879 1.00 98.12 196 ILE A CA 1
ATOM 1476 C C . ILE A 1 196 ? 12.093 -1.411 -4.706 1.00 98.12 196 ILE A C 1
ATOM 1478 O O . ILE A 1 196 ? 12.883 -1.714 -3.813 1.00 98.12 196 ILE A O 1
ATOM 1482 N N . LEU A 1 197 ? 12.311 -0.412 -5.554 1.00 96.81 197 LEU A N 1
ATOM 1483 C CA . LEU A 1 197 ? 13.436 0.504 -5.424 1.00 96.81 197 LEU A CA 1
ATOM 1484 C C . LEU A 1 197 ? 12.938 1.789 -4.771 1.00 96.81 197 LEU A C 1
ATOM 1486 O O . LEU A 1 197 ? 12.229 2.583 -5.402 1.00 96.81 197 LEU A O 1
ATOM 1490 N N . GLU A 1 198 ? 13.299 1.975 -3.501 1.00 94.56 198 GLU A N 1
ATOM 1491 C CA . GLU A 1 198 ? 13.087 3.250 -2.820 1.00 94.56 198 GLU A CA 1
ATOM 1492 C C . GLU A 1 198 ? 13.826 4.355 -3.574 1.00 94.56 198 GLU A C 1
ATOM 1494 O O . GLU A 1 198 ? 14.953 4.177 -4.041 1.00 94.56 198 GLU A O 1
ATOM 1499 N N . SER A 1 199 ? 13.156 5.489 -3.727 1.00 89.06 199 SER A N 1
ATOM 1500 C CA . SER A 1 199 ? 13.723 6.669 -4.371 1.00 89.06 199 SER A CA 1
ATOM 1501 C C . SER A 1 199 ? 14.162 7.692 -3.328 1.00 89.06 199 SER A C 1
ATOM 1503 O O . SER A 1 199 ? 13.934 7.521 -2.130 1.00 89.06 199 SER A O 1
ATOM 1505 N N . ASP A 1 200 ? 14.785 8.777 -3.791 1.00 85.62 200 ASP A N 1
ATOM 1506 C CA . ASP A 1 200 ? 15.091 9.924 -2.940 1.00 85.62 200 ASP A CA 1
ATOM 1507 C C . ASP A 1 200 ? 13.840 10.428 -2.200 1.00 85.62 200 ASP A C 1
ATOM 1509 O O . ASP A 1 200 ? 12.703 10.255 -2.650 1.00 85.62 200 ASP A O 1
ATOM 1513 N N . LYS A 1 201 ? 14.059 11.084 -1.056 1.00 84.81 201 LYS A N 1
ATOM 1514 C CA . LYS A 1 201 ? 12.989 11.598 -0.193 1.00 84.81 201 LYS A CA 1
ATOM 1515 C C . LYS A 1 201 ? 11.979 12.431 -0.998 1.00 84.81 201 LYS A C 1
ATOM 1517 O O . LYS A 1 201 ? 12.372 13.358 -1.704 1.00 84.81 201 LYS A O 1
ATOM 1522 N N . GLY A 1 202 ? 10.694 12.107 -0.874 1.00 85.94 202 GLY A N 1
ATOM 1523 C CA . GLY A 1 202 ? 9.615 12.781 -1.600 1.00 85.94 202 GLY A CA 1
ATOM 1524 C C . GLY A 1 202 ? 9.225 12.155 -2.934 1.00 85.94 202 GLY A C 1
ATOM 1525 O O . GLY A 1 202 ? 8.225 12.573 -3.521 1.00 85.94 202 GLY A O 1
ATOM 1526 N N . LEU A 1 203 ? 9.969 11.160 -3.426 1.00 94.94 203 LEU A N 1
ATOM 1527 C CA . LEU A 1 203 ? 9.657 10.494 -4.686 1.00 94.94 203 LEU A CA 1
ATOM 1528 C C . LEU A 1 203 ? 9.014 9.114 -4.463 1.00 94.94 203 LEU A C 1
ATOM 1530 O O . LEU A 1 203 ? 9.457 8.356 -3.599 1.00 94.94 203 LEU A O 1
ATOM 1534 N N . PRO A 1 204 ? 7.996 8.753 -5.267 1.00 96.81 204 PRO A N 1
ATOM 1535 C CA . PRO A 1 204 ? 7.427 7.410 -5.280 1.00 96.81 204 PRO A CA 1
ATOM 1536 C C . PRO A 1 204 ? 8.483 6.333 -5.549 1.00 96.81 204 PRO A C 1
ATOM 1538 O O . PRO A 1 204 ? 9.378 6.530 -6.362 1.00 96.81 204 PRO A O 1
ATOM 1541 N N . ALA A 1 205 ? 8.352 5.163 -4.936 1.00 97.50 205 ALA A N 1
ATOM 1542 C CA . ALA A 1 205 ? 9.191 4.019 -5.241 1.00 97.50 205 ALA A CA 1
ATOM 1543 C C . ALA A 1 205 ? 8.913 3.492 -6.658 1.00 97.50 205 ALA A C 1
ATOM 1545 O O . ALA A 1 205 ? 7.776 3.502 -7.151 1.00 97.50 205 ALA A O 1
ATOM 1546 N N . LEU A 1 206 ? 9.961 2.988 -7.306 1.00 97.56 206 LEU A N 1
ATOM 1547 C CA . LEU A 1 206 ? 9.848 2.284 -8.578 1.00 97.56 206 LEU A CA 1
ATOM 1548 C C . LEU A 1 206 ? 9.644 0.791 -8.320 1.00 97.56 206 LEU A C 1
ATOM 1550 O O . LEU A 1 206 ? 10.235 0.220 -7.407 1.00 97.56 206 LEU A O 1
ATOM 1554 N N . LEU A 1 207 ? 8.828 0.145 -9.154 1.00 98.12 207 LEU A N 1
ATOM 1555 C CA . LEU A 1 207 ? 8.688 -1.311 -9.149 1.00 98.12 207 LEU A CA 1
ATOM 1556 C C . LEU A 1 207 ? 9.501 -1.876 -10.303 1.00 98.12 207 LEU A C 1
ATOM 1558 O O . LEU A 1 207 ? 9.243 -1.529 -11.461 1.00 98.12 207 LEU A O 1
ATOM 1562 N N . ALA A 1 208 ? 10.472 -2.719 -9.979 1.00 98.00 208 ALA A N 1
ATOM 1563 C CA . ALA A 1 208 ? 11.422 -3.265 -10.928 1.00 98.00 208 ALA A CA 1
ATOM 1564 C C . ALA A 1 208 ? 11.240 -4.778 -11.106 1.00 98.00 208 ALA A C 1
ATOM 1566 O O . ALA A 1 208 ? 10.857 -5.496 -10.180 1.00 98.00 208 ALA A O 1
ATOM 1567 N N . CYS A 1 209 ? 11.544 -5.250 -12.311 1.00 98.12 209 CYS A N 1
ATOM 1568 C CA . CYS A 1 209 ? 11.724 -6.657 -12.632 1.00 98.12 209 CYS A CA 1
ATOM 1569 C C . CYS A 1 209 ? 13.156 -6.867 -13.127 1.00 98.12 209 CYS A C 1
ATOM 1571 O O . CYS A 1 209 ? 13.597 -6.159 -14.034 1.00 98.12 209 CYS A O 1
ATOM 1573 N N . SER A 1 210 ? 13.851 -7.858 -12.576 1.00 97.62 210 SER A N 1
ATOM 1574 C CA . SER A 1 210 ? 15.177 -8.300 -13.013 1.00 97.62 210 SER A CA 1
ATOM 1575 C C . SER A 1 210 ? 15.076 -9.691 -13.632 1.00 97.62 210 SER A C 1
ATOM 1577 O O . SER A 1 210 ? 14.512 -10.601 -13.025 1.00 97.62 210 SER A O 1
ATOM 1579 N N . PHE A 1 211 ? 15.576 -9.876 -14.854 1.00 96.19 211 PHE A N 1
ATOM 1580 C CA . PHE A 1 211 ? 15.518 -11.169 -15.542 1.00 96.19 211 PHE A CA 1
ATOM 1581 C C . PHE A 1 211 ? 16.711 -11.392 -16.470 1.00 96.19 211 PHE A C 1
ATOM 1583 O O . PHE A 1 211 ? 17.287 -10.450 -17.008 1.00 96.19 211 PHE A O 1
ATOM 1590 N N . VAL A 1 212 ? 17.058 -12.657 -16.704 1.00 94.81 212 VAL A N 1
ATOM 1591 C CA . VAL A 1 212 ? 18.040 -13.047 -17.725 1.00 94.81 212 VAL A CA 1
ATOM 1592 C C . VAL A 1 212 ? 17.288 -13.369 -19.022 1.00 94.81 212 VAL A C 1
ATOM 1594 O O . VAL A 1 212 ? 16.387 -14.213 -18.990 1.00 94.81 212 VAL A O 1
ATOM 1597 N N . PRO A 1 213 ? 17.598 -12.708 -20.155 1.00 92.69 213 PRO A N 1
ATOM 1598 C CA . PRO A 1 213 ? 16.978 -13.025 -21.437 1.00 92.69 213 PRO A CA 1
ATOM 1599 C C . PRO A 1 213 ? 17.213 -14.494 -21.834 1.00 92.69 213 PRO A C 1
ATOM 1601 O O . PRO A 1 213 ? 18.339 -14.979 -21.726 1.00 92.69 213 PRO A O 1
ATOM 1604 N N . PRO A 1 214 ? 16.193 -15.214 -22.333 1.00 88.94 214 PRO A N 1
ATOM 1605 C CA . PRO A 1 214 ? 16.283 -16.652 -22.613 1.00 88.94 214 PRO A CA 1
ATOM 1606 C C . PRO A 1 214 ? 17.258 -16.997 -23.748 1.00 88.94 214 PRO A C 1
ATOM 1608 O O . PRO A 1 214 ? 17.754 -18.115 -23.829 1.00 88.94 214 PRO A O 1
ATOM 1611 N N . ASN A 1 215 ? 17.537 -16.041 -24.629 1.00 85.56 215 ASN A N 1
ATOM 1612 C CA . ASN A 1 215 ? 18.463 -16.166 -25.754 1.00 85.56 215 ASN A CA 1
ATOM 1613 C C . ASN A 1 215 ? 19.901 -15.740 -25.403 1.00 85.56 215 ASN A C 1
ATOM 1615 O O . ASN A 1 215 ? 20.721 -15.611 -26.310 1.00 85.56 215 ASN A O 1
ATOM 1619 N N . ASN A 1 216 ? 20.206 -15.476 -24.123 1.00 82.88 216 ASN A N 1
ATOM 1620 C CA . ASN A 1 216 ? 21.485 -14.918 -23.673 1.00 82.88 216 ASN A CA 1
ATOM 1621 C C . ASN A 1 216 ? 21.901 -13.648 -24.439 1.00 82.88 216 ASN A C 1
ATOM 1623 O O . ASN A 1 216 ? 23.088 -13.347 -24.553 1.00 82.88 216 ASN A O 1
ATOM 1627 N N . SER A 1 217 ? 20.940 -12.874 -24.961 1.00 85.12 217 SER A N 1
ATOM 1628 C CA . SER A 1 217 ? 21.235 -11.629 -25.684 1.00 85.12 217 SER A CA 1
ATOM 1629 C C . SER A 1 217 ? 21.840 -10.547 -24.789 1.00 85.12 217 SER A C 1
ATOM 1631 O O . SER A 1 217 ? 22.298 -9.524 -25.289 1.00 85.12 217 SER A O 1
ATOM 1633 N N . SER A 1 218 ? 21.809 -10.748 -23.470 1.00 86.19 218 SER A N 1
ATOM 1634 C CA . SER A 1 218 ? 22.521 -9.939 -22.493 1.00 86.19 218 SER A CA 1
ATOM 1635 C C . SER A 1 218 ? 23.337 -10.856 -21.577 1.00 86.19 218 SER A C 1
ATOM 1637 O O . SER A 1 218 ? 22.773 -11.810 -21.038 1.00 86.19 218 SER A O 1
ATOM 1639 N N . PRO A 1 219 ? 24.633 -10.567 -21.353 1.00 86.00 219 PRO A N 1
ATOM 1640 C CA . PRO A 1 219 ? 25.464 -11.305 -20.401 1.00 86.00 219 PRO A CA 1
ATOM 1641 C C . PRO A 1 219 ? 25.131 -10.969 -18.939 1.00 86.00 219 PRO A C 1
ATOM 1643 O O . PRO A 1 219 ? 25.614 -11.635 -18.028 1.00 86.00 219 PRO A O 1
ATOM 1646 N N . VAL A 1 220 ? 24.328 -9.925 -18.709 1.00 91.56 220 VAL A N 1
ATOM 1647 C CA . VAL A 1 220 ? 23.910 -9.457 -17.384 1.00 91.56 220 VAL A CA 1
ATOM 1648 C C . VAL A 1 220 ? 22.385 -9.445 -17.272 1.00 91.56 220 VAL A C 1
ATOM 1650 O O . VAL A 1 220 ? 21.707 -9.240 -18.288 1.00 91.56 220 VAL A O 1
ATOM 1653 N N . PRO A 1 221 ? 21.823 -9.638 -16.064 1.00 93.69 221 PRO A N 1
ATOM 1654 C CA . PRO A 1 221 ? 20.392 -9.477 -15.845 1.00 93.69 221 PRO A CA 1
ATOM 1655 C C . PRO A 1 221 ? 19.904 -8.106 -16.323 1.00 93.69 221 PRO A C 1
ATOM 1657 O O . PRO A 1 221 ? 20.501 -7.071 -16.024 1.00 93.69 221 PRO A O 1
ATOM 1660 N N . VAL A 1 222 ? 18.812 -8.110 -17.080 1.00 95.00 222 VAL A N 1
ATOM 1661 C CA . VAL A 1 222 ? 18.132 -6.906 -17.550 1.00 95.00 222 VAL A CA 1
ATOM 1662 C C . VAL A 1 222 ? 17.168 -6.452 -16.466 1.00 95.00 222 VAL A C 1
ATOM 1664 O O . VAL A 1 222 ? 16.316 -7.225 -16.026 1.00 95.00 222 VAL A O 1
ATOM 1667 N N . VAL A 1 223 ? 17.272 -5.180 -16.084 1.00 96.50 223 VAL A N 1
ATOM 1668 C CA . VAL A 1 223 ? 16.320 -4.527 -15.182 1.00 96.50 223 VAL A CA 1
ATOM 1669 C C . VAL A 1 223 ? 15.354 -3.678 -15.998 1.00 96.50 223 VAL A C 1
ATOM 1671 O O . VAL A 1 223 ? 15.750 -2.926 -16.896 1.00 96.50 223 VAL A O 1
ATOM 1674 N N . CYS A 1 224 ? 14.070 -3.805 -15.693 1.00 96.88 224 CYS A N 1
ATOM 1675 C CA . CYS A 1 224 ? 13.023 -2.973 -16.259 1.00 96.88 224 CYS A CA 1
ATOM 1676 C C . CYS A 1 224 ? 12.039 -2.511 -15.185 1.00 96.88 224 CYS A C 1
ATOM 1678 O O . CYS A 1 224 ? 11.937 -3.123 -14.125 1.00 96.88 224 CYS A O 1
ATOM 1680 N N . TYR A 1 225 ? 11.290 -1.454 -15.478 1.00 97.38 225 TYR A N 1
ATOM 1681 C CA . TYR A 1 225 ? 10.356 -0.814 -14.564 1.00 97.38 225 TYR A CA 1
ATOM 1682 C C . TYR A 1 225 ? 8.916 -0.962 -15.039 1.00 97.38 225 TYR A C 1
ATOM 1684 O O . TYR A 1 225 ? 8.625 -0.930 -16.242 1.00 97.38 225 TYR A O 1
ATOM 1692 N N . GLN A 1 226 ? 7.999 -1.101 -14.086 1.00 97.19 226 GLN A N 1
ATOM 1693 C CA . GLN A 1 226 ? 6.573 -1.106 -14.379 1.00 97.19 226 GLN A CA 1
ATOM 1694 C C . GLN A 1 226 ? 6.116 0.296 -14.811 1.00 97.19 226 GLN A C 1
ATOM 1696 O O . GLN A 1 226 ? 6.440 1.301 -14.178 1.00 97.19 226 GLN A O 1
ATOM 1701 N N . GLU A 1 227 ? 5.371 0.355 -15.916 1.00 95.69 227 GLU A N 1
ATOM 1702 C CA . GLU A 1 227 ? 5.072 1.605 -16.621 1.00 95.69 227 GLU A CA 1
ATOM 1703 C C . GLU A 1 227 ? 4.239 2.598 -15.799 1.00 95.69 227 GLU A C 1
ATOM 1705 O O . GLU A 1 227 ? 4.600 3.770 -15.713 1.00 95.69 227 GLU A O 1
ATOM 1710 N N . GLU A 1 228 ? 3.157 2.158 -15.156 1.00 95.12 228 GLU A N 1
ATOM 1711 C CA . GLU A 1 228 ? 2.287 3.058 -14.383 1.00 95.12 228 GLU A CA 1
ATOM 1712 C C . GLU A 1 228 ? 3.018 3.690 -13.192 1.00 95.12 228 GLU A C 1
ATOM 1714 O O . GLU A 1 228 ? 2.858 4.872 -12.893 1.00 95.12 228 GLU A O 1
ATOM 1719 N N . ARG A 1 229 ? 3.899 2.933 -12.543 1.00 95.38 229 ARG A N 1
ATOM 1720 C CA . ARG A 1 229 ? 4.740 3.404 -11.443 1.00 95.38 229 ARG A CA 1
ATOM 1721 C C . ARG A 1 229 ? 5.842 4.324 -11.939 1.00 95.38 229 ARG A C 1
ATOM 1723 O O . ARG A 1 229 ? 6.096 5.338 -11.296 1.00 95.38 229 ARG A O 1
ATOM 1730 N N . ALA A 1 230 ? 6.414 4.050 -13.110 1.00 95.56 230 ALA A N 1
ATOM 1731 C CA . ALA A 1 230 ? 7.327 4.974 -13.774 1.00 95.56 230 ALA A CA 1
ATOM 1732 C C . ALA A 1 230 ? 6.643 6.318 -14.100 1.00 95.56 230 ALA A C 1
ATOM 1734 O O . ALA A 1 23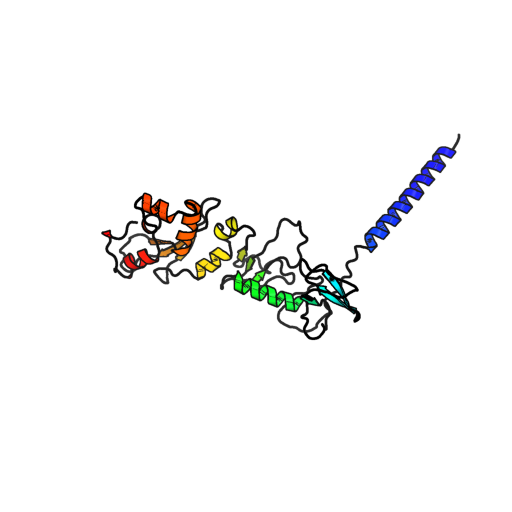0 ? 7.231 7.370 -13.856 1.00 95.56 230 ALA A O 1
ATOM 1735 N N . LYS A 1 231 ? 5.385 6.317 -14.568 1.00 94.94 231 LYS A N 1
ATOM 1736 C CA . LYS A 1 231 ? 4.602 7.548 -14.801 1.00 94.94 231 LYS A CA 1
ATOM 1737 C C . LYS A 1 231 ? 4.379 8.336 -13.507 1.00 94.94 231 LYS A C 1
ATOM 1739 O O . LYS A 1 231 ? 4.612 9.543 -13.479 1.00 94.94 231 LYS A O 1
ATOM 1744 N N . VAL A 1 232 ? 3.974 7.664 -12.426 1.00 94.75 232 VAL A N 1
ATOM 1745 C CA . VAL A 1 232 ? 3.772 8.295 -11.106 1.00 94.75 232 VAL A CA 1
ATOM 1746 C C . VAL A 1 232 ? 5.077 8.903 -10.578 1.00 94.75 232 VAL A C 1
ATOM 1748 O O . VAL A 1 232 ? 5.081 10.056 -10.143 1.00 94.75 232 VAL A O 1
ATOM 1751 N N . TYR A 1 233 ? 6.192 8.180 -10.696 1.00 95.75 233 TYR A N 1
ATOM 1752 C CA . TYR A 1 233 ? 7.524 8.682 -10.357 1.00 95.75 233 TYR A CA 1
ATOM 1753 C C . TYR A 1 233 ? 7.894 9.932 -11.168 1.00 95.75 233 TYR A C 1
ATOM 1755 O O . TYR A 1 233 ? 8.304 10.944 -10.601 1.00 95.75 233 TYR A O 1
ATOM 1763 N N . MET A 1 234 ? 7.704 9.905 -12.490 1.00 95.06 234 MET A N 1
ATOM 1764 C CA . MET A 1 234 ? 8.055 11.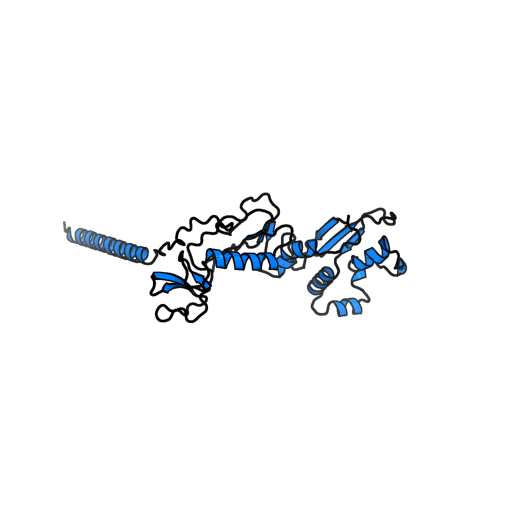032 -13.361 1.00 95.06 234 MET A CA 1
ATOM 1765 C C . MET A 1 234 ? 7.178 12.258 -13.121 1.00 95.06 234 MET A C 1
ATOM 1767 O O . MET A 1 234 ? 7.692 13.378 -13.130 1.00 95.06 234 MET A O 1
ATOM 1771 N N . LYS A 1 235 ? 5.889 12.061 -12.828 1.00 94.94 235 LYS A N 1
ATOM 1772 C CA . LYS A 1 235 ? 4.985 13.138 -12.416 1.00 94.94 235 LYS A CA 1
ATOM 1773 C C . LYS A 1 235 ? 5.450 13.800 -11.118 1.00 94.94 235 LYS A C 1
ATOM 1775 O O . LYS A 1 235 ? 5.429 15.024 -11.028 1.00 94.94 235 LYS A O 1
ATOM 1780 N N . ALA A 1 236 ? 5.904 13.025 -10.134 1.00 94.12 236 ALA A N 1
ATOM 1781 C CA . ALA A 1 236 ? 6.460 13.581 -8.900 1.00 94.12 236 ALA A CA 1
ATOM 1782 C C . ALA A 1 236 ? 7.797 14.305 -9.146 1.00 94.12 236 ALA A C 1
ATOM 1784 O O . ALA A 1 236 ? 8.005 15.409 -8.653 1.00 94.12 236 ALA A O 1
ATOM 1785 N N . LYS A 1 237 ? 8.680 13.722 -9.966 1.00 94.06 237 LYS A N 1
ATOM 1786 C CA . LYS A 1 237 ? 10.029 14.245 -10.237 1.00 94.06 237 LYS A CA 1
ATOM 1787 C C . LYS A 1 237 ? 10.046 15.509 -11.098 1.00 94.06 237 LYS A C 1
ATOM 1789 O O . LYS A 1 237 ? 10.884 16.382 -10.889 1.00 94.06 237 LYS A O 1
ATOM 1794 N N . LEU A 1 238 ? 9.171 15.595 -12.099 1.00 93.50 238 LEU A N 1
ATOM 1795 C CA . LEU A 1 238 ? 9.157 16.686 -13.081 1.00 93.50 238 LEU A CA 1
ATOM 1796 C C . LEU A 1 238 ? 7.939 17.615 -12.942 1.00 93.50 238 LEU A C 1
ATOM 1798 O O . LEU A 1 238 ? 7.929 18.680 -13.567 1.00 93.50 238 LEU A O 1
ATOM 1802 N N . GLY A 1 239 ? 6.940 17.261 -12.130 1.00 92.44 239 GLY A N 1
ATOM 1803 C CA . GLY A 1 239 ? 5.700 18.018 -11.926 1.00 92.44 239 GLY A CA 1
ATOM 1804 C C . GLY A 1 239 ? 4.544 17.596 -12.848 1.00 92.44 239 GLY A C 1
ATOM 1805 O O . GLY A 1 239 ? 4.639 16.628 -13.599 1.00 92.44 239 GLY A O 1
ATOM 1806 N N . GLY A 1 240 ? 3.431 18.340 -12.791 1.00 86.94 240 GLY A N 1
ATOM 1807 C CA . GLY A 1 240 ? 2.187 18.024 -13.516 1.00 86.94 240 GLY A CA 1
ATOM 1808 C C . GLY A 1 240 ? 2.348 17.869 -15.034 1.00 86.94 240 GLY A C 1
ATOM 1809 O O . GLY A 1 240 ? 1.793 16.932 -15.598 1.00 86.94 240 GLY A O 1
ATOM 1810 N N . ASP A 1 241 ? 3.187 18.700 -15.658 1.00 92.12 241 ASP A N 1
ATOM 1811 C CA . ASP A 1 241 ? 3.439 18.709 -17.110 1.00 92.12 241 ASP A CA 1
ATOM 1812 C C . ASP A 1 241 ? 4.663 17.870 -17.520 1.00 92.12 241 ASP A C 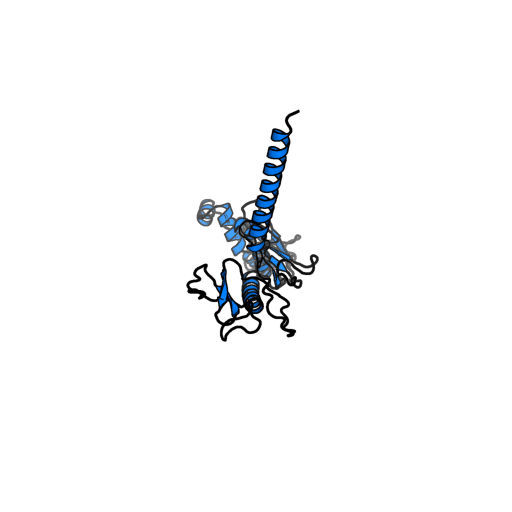1
ATOM 1814 O O . ASP A 1 241 ? 5.399 18.216 -18.451 1.00 92.12 241 ASP A O 1
ATOM 1818 N N . TRP A 1 242 ? 4.948 16.783 -16.798 1.00 93.88 242 TRP A N 1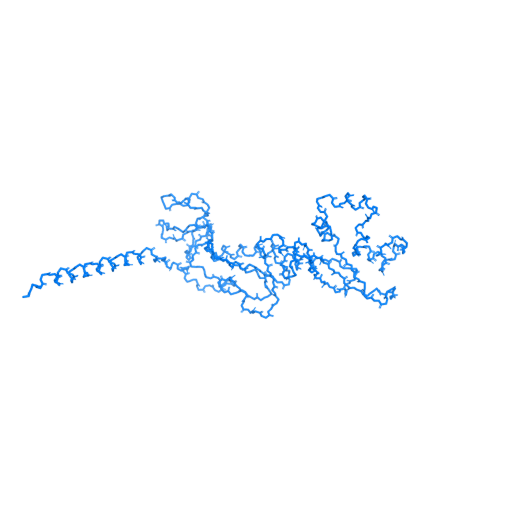
ATOM 1819 C CA . TRP A 1 242 ? 6.147 15.967 -17.025 1.00 93.88 242 TRP A CA 1
ATOM 1820 C C . TRP A 1 242 ? 6.272 15.463 -18.474 1.00 93.88 242 TRP A C 1
ATOM 1822 O O . TRP A 1 242 ? 7.378 15.441 -19.013 1.00 93.88 242 TRP A O 1
ATOM 1832 N N . GLU A 1 243 ? 5.159 15.127 -19.131 1.00 92.62 243 GLU A N 1
ATOM 1833 C CA . GLU A 1 243 ? 5.142 14.684 -20.532 1.00 92.62 243 GLU A CA 1
ATOM 1834 C C . GLU A 1 243 ? 5.575 15.794 -21.494 1.00 92.62 243 GLU A C 1
ATOM 1836 O O . GLU A 1 243 ? 6.389 15.559 -22.389 1.00 92.62 243 GLU A O 1
ATOM 1841 N N . ALA A 1 244 ? 5.085 17.021 -21.285 1.00 93.12 244 ALA A N 1
ATOM 1842 C CA . ALA A 1 244 ? 5.471 18.174 -22.093 1.00 93.12 244 ALA A CA 1
ATOM 1843 C C . ALA A 1 244 ? 6.968 18.471 -21.936 1.00 93.12 244 ALA A C 1
ATOM 1845 O O . ALA A 1 244 ? 7.658 18.685 -22.931 1.00 93.12 244 ALA A O 1
ATOM 1846 N N . LYS A 1 245 ? 7.490 18.380 -20.705 1.00 93.19 245 LYS A N 1
ATOM 1847 C CA . LYS A 1 245 ? 8.920 18.568 -20.407 1.00 93.19 245 LYS A CA 1
ATOM 1848 C C . LYS A 1 245 ? 9.807 17.498 -21.044 1.00 93.19 245 LYS A C 1
ATOM 1850 O O . LYS A 1 245 ? 10.925 17.798 -21.460 1.00 93.19 245 LYS A O 1
ATOM 1855 N N . LEU A 1 246 ? 9.340 16.252 -21.124 1.00 91.12 246 LEU A N 1
ATOM 1856 C CA . LEU A 1 246 ? 10.051 15.195 -21.848 1.00 91.12 246 LEU A CA 1
ATOM 1857 C C . LEU A 1 246 ? 10.039 15.455 -23.357 1.00 91.12 246 LEU A C 1
ATOM 1859 O O . LEU A 1 246 ? 11.088 15.378 -24.000 1.00 91.12 246 LEU A O 1
ATOM 1863 N N . LYS A 1 247 ? 8.882 15.841 -23.905 1.00 91.50 247 LYS A N 1
ATOM 1864 C CA . LYS A 1 247 ? 8.721 16.159 -25.327 1.00 91.50 247 LYS A CA 1
ATOM 1865 C C . LYS A 1 247 ? 9.587 17.342 -25.762 1.00 91.50 247 LYS A C 1
ATOM 1867 O O . LYS A 1 247 ? 10.229 17.256 -26.803 1.00 91.50 247 LYS A O 1
ATOM 1872 N N . GLU A 1 248 ? 9.652 18.407 -24.964 1.00 92.56 248 GLU A N 1
ATOM 1873 C CA . GLU A 1 248 ? 10.522 19.569 -25.205 1.00 92.56 248 GLU A CA 1
ATOM 1874 C C . GLU A 1 248 ? 11.997 19.154 -25.307 1.00 92.56 248 GLU A C 1
ATOM 1876 O O . GLU A 1 248 ? 12.727 19.612 -26.183 1.00 92.56 248 GLU A O 1
ATOM 1881 N N . LYS A 1 249 ? 12.417 18.198 -24.473 1.00 90.19 249 LYS A N 1
ATOM 1882 C CA . LYS A 1 249 ? 13.771 17.630 -24.494 1.00 90.19 249 LYS A CA 1
ATOM 1883 C C . LYS A 1 249 ? 13.979 16.557 -25.563 1.00 90.19 249 LYS A C 1
ATOM 1885 O O . LYS A 1 249 ? 15.054 15.965 -25.613 1.00 90.19 249 LYS A O 1
ATOM 1890 N N . SER A 1 250 ? 12.980 16.285 -26.407 1.00 88.38 250 SER A N 1
ATOM 1891 C CA . SER A 1 250 ? 12.996 15.180 -27.378 1.00 88.38 250 SER A CA 1
ATOM 1892 C C . SER A 1 250 ? 13.322 13.820 -26.735 1.00 88.38 250 SER A C 1
ATOM 1894 O O . SER A 1 250 ? 13.983 12.973 -27.337 1.00 88.38 250 SER A O 1
ATOM 1896 N N . MET A 1 251 ? 12.875 13.615 -25.493 1.00 87.38 251 MET A N 1
ATOM 1897 C CA . MET A 1 251 ? 13.053 12.385 -24.721 1.00 87.38 251 MET A CA 1
ATOM 1898 C C . MET A 1 251 ? 11.710 11.673 -24.555 1.00 87.38 251 MET A C 1
ATOM 1900 O O . MET A 1 251 ? 10.671 12.312 -24.406 1.00 87.38 251 MET A O 1
ATOM 1904 N N . ALA A 1 252 ? 11.731 10.343 -24.544 1.00 86.00 252 ALA A N 1
ATOM 1905 C CA . ALA A 1 252 ? 10.568 9.521 -24.225 1.00 86.00 252 ALA A CA 1
ATOM 1906 C C . ALA A 1 252 ? 10.762 8.828 -22.868 1.00 86.00 252 ALA A C 1
ATOM 1908 O O . ALA A 1 252 ? 11.890 8.667 -22.399 1.00 86.00 252 ALA A O 1
ATOM 1909 N N . LEU A 1 253 ? 9.667 8.412 -22.220 1.00 86.81 253 LEU A N 1
ATOM 1910 C CA . LEU A 1 253 ? 9.720 7.753 -20.907 1.00 86.81 253 LEU A CA 1
ATOM 1911 C C . LEU A 1 253 ? 10.635 6.520 -20.924 1.00 86.81 253 LEU A C 1
ATOM 1913 O O . LEU A 1 253 ? 11.466 6.357 -20.036 1.00 86.81 253 LEU A O 1
ATOM 1917 N N . ASN A 1 254 ? 10.532 5.709 -21.979 1.00 84.00 254 ASN A N 1
ATOM 1918 C CA . ASN A 1 254 ? 11.362 4.525 -22.193 1.00 84.00 254 ASN A CA 1
ATOM 1919 C C . ASN A 1 254 ? 12.852 4.835 -22.416 1.00 84.00 254 ASN A C 1
ATOM 1921 O O . ASN A 1 254 ? 13.660 3.927 -22.300 1.00 84.00 254 ASN A O 1
ATOM 1925 N N . THR A 1 255 ? 13.207 6.086 -22.735 1.00 83.38 255 THR A N 1
ATOM 1926 C CA . THR A 1 255 ? 14.604 6.549 -22.838 1.00 83.38 255 THR A CA 1
ATOM 1927 C C . THR A 1 255 ? 15.186 6.919 -21.472 1.00 83.38 255 THR A C 1
ATOM 1929 O O . THR A 1 255 ? 16.394 6.910 -21.296 1.00 83.38 255 THR A O 1
ATOM 1932 N N . MET A 1 256 ? 14.337 7.283 -20.506 1.00 86.69 256 MET A N 1
ATOM 1933 C CA . MET A 1 256 ? 14.765 7.602 -19.137 1.00 86.69 256 MET A CA 1
ATOM 1934 C C . MET A 1 256 ? 14.766 6.369 -18.234 1.00 86.69 256 MET A C 1
ATOM 1936 O O . MET A 1 256 ? 15.564 6.273 -17.307 1.00 86.69 256 MET A O 1
ATOM 1940 N N . LEU A 1 257 ? 13.821 5.458 -18.468 1.00 91.12 257 LEU A N 1
ATOM 1941 C CA . LEU A 1 257 ? 13.616 4.245 -17.692 1.00 91.12 257 LEU A CA 1
ATOM 1942 C C . LEU A 1 257 ? 13.331 3.090 -18.651 1.00 91.12 257 LEU A C 1
ATOM 1944 O O . LEU A 1 257 ? 12.369 3.139 -19.412 1.00 91.12 257 LEU A O 1
ATOM 1948 N N . SER A 1 258 ? 14.117 2.018 -18.565 1.00 93.62 258 SER A N 1
ATOM 1949 C CA . SER A 1 258 ? 13.857 0.756 -19.270 1.00 93.62 258 SER A CA 1
ATOM 1950 C C . SER A 1 258 ? 12.496 0.193 -18.837 1.00 93.62 258 SER A C 1
ATOM 1952 O O . SER A 1 258 ? 12.367 -0.318 -17.731 1.00 93.62 258 SER A O 1
ATOM 1954 N N . LEU A 1 259 ? 11.445 0.323 -19.653 1.00 96.06 259 LEU A N 1
ATOM 1955 C CA . LEU A 1 259 ? 10.095 -0.140 -19.295 1.00 96.06 259 LEU A CA 1
ATOM 1956 C C . LEU A 1 259 ? 9.920 -1.631 -19.585 1.00 96.06 259 LEU A C 1
ATOM 1958 O O . LEU A 1 259 ? 10.342 -2.113 -20.634 1.00 96.06 259 LEU A O 1
ATOM 1962 N N . CYS A 1 260 ? 9.226 -2.362 -18.710 1.00 96.19 260 CYS A N 1
ATOM 1963 C CA . CYS A 1 260 ? 9.085 -3.812 -18.868 1.00 96.19 260 CYS A CA 1
ATOM 1964 C C . CYS A 1 260 ? 8.338 -4.244 -20.133 1.00 96.19 260 CYS A C 1
ATOM 1966 O O . CYS A 1 260 ? 8.702 -5.266 -20.711 1.00 96.19 260 CYS A O 1
ATOM 1968 N N . GLY A 1 261 ? 7.358 -3.469 -20.612 1.00 94.31 261 GLY A N 1
ATOM 1969 C CA . GLY A 1 261 ? 6.705 -3.741 -21.899 1.00 94.31 261 GLY A CA 1
ATOM 1970 C C . GLY A 1 261 ? 7.696 -3.684 -23.068 1.00 94.31 261 GLY A C 1
ATOM 1971 O O . GLY A 1 261 ? 7.786 -4.620 -23.858 1.00 94.31 261 GLY A O 1
ATOM 1972 N N . THR A 1 262 ? 8.515 -2.632 -23.120 1.00 92.69 262 THR A N 1
ATOM 1973 C CA . THR A 1 262 ? 9.559 -2.458 -24.142 1.00 92.69 262 THR A CA 1
ATOM 1974 C C . THR A 1 262 ? 10.640 -3.529 -24.036 1.00 92.69 262 THR A C 1
ATOM 1976 O O . THR A 1 262 ? 11.010 -4.135 -25.040 1.00 92.69 262 THR A O 1
ATOM 1979 N N . SER A 1 263 ? 11.114 -3.813 -22.822 1.00 93.44 263 SER A N 1
ATOM 1980 C CA . SER A 1 263 ? 12.146 -4.824 -22.583 1.00 93.44 263 SER A CA 1
ATOM 1981 C C . SER A 1 263 ? 11.661 -6.224 -22.940 1.00 93.44 263 SER A C 1
ATOM 1983 O O . SER A 1 263 ? 12.434 -7.000 -23.493 1.00 93.44 263 SER A O 1
ATOM 1985 N N . LYS A 1 264 ? 10.382 -6.544 -22.711 1.00 94.69 264 LYS A N 1
ATOM 1986 C CA . LYS A 1 264 ? 9.786 -7.795 -23.189 1.00 94.69 264 LYS A CA 1
ATOM 1987 C C . LYS A 1 264 ? 9.783 -7.860 -24.718 1.00 94.69 264 LYS A C 1
ATOM 1989 O O . LYS A 1 264 ? 10.295 -8.826 -25.279 1.00 94.69 264 LYS A O 1
ATOM 1994 N N . ASN A 1 265 ? 9.276 -6.821 -25.378 1.00 92.81 265 ASN A N 1
ATOM 1995 C CA . ASN A 1 265 ? 9.199 -6.773 -26.838 1.00 92.81 265 ASN A CA 1
ATOM 1996 C C . ASN A 1 265 ? 10.578 -6.931 -27.501 1.00 92.81 265 ASN A C 1
ATOM 1998 O O . ASN A 1 265 ? 10.696 -7.556 -28.551 1.00 92.81 265 ASN A O 1
ATOM 2002 N N . TYR A 1 266 ? 11.627 -6.391 -26.879 1.00 92.06 266 TYR A N 1
ATOM 2003 C CA . TYR A 1 266 ? 12.996 -6.485 -27.380 1.00 92.06 266 TYR A CA 1
ATOM 2004 C C . TYR A 1 266 ? 13.674 -7.824 -27.051 1.00 92.06 266 TYR A C 1
ATOM 2006 O O . TYR A 1 266 ? 14.140 -8.518 -27.951 1.00 92.06 266 TYR A O 1
ATOM 2014 N N . TYR A 1 267 ? 13.729 -8.201 -25.769 1.00 91.69 267 TYR A N 1
ATOM 2015 C CA . TYR A 1 267 ? 14.529 -9.338 -25.296 1.00 91.69 267 TYR A CA 1
ATOM 2016 C C . TYR A 1 267 ? 13.819 -10.692 -25.387 1.00 91.69 267 TYR A C 1
ATOM 2018 O O . TYR A 1 267 ? 14.492 -11.721 -25.439 1.00 91.69 267 TYR A O 1
ATOM 2026 N N . ILE A 1 268 ? 12.484 -10.706 -25.354 1.00 91.44 268 ILE A N 1
ATOM 2027 C CA . ILE A 1 268 ? 11.678 -11.934 -25.327 1.00 91.44 268 ILE A CA 1
ATOM 2028 C C . ILE A 1 268 ? 11.003 -12.152 -26.677 1.00 91.44 268 ILE A C 1
ATOM 2030 O O . ILE A 1 268 ? 11.182 -13.204 -27.285 1.00 91.44 268 ILE A O 1
ATOM 2034 N N . ASP A 1 269 ? 10.259 -11.152 -27.151 1.00 92.00 269 ASP A N 1
ATOM 2035 C CA . ASP A 1 269 ? 9.406 -11.312 -28.332 1.00 92.00 269 ASP A CA 1
ATOM 2036 C C . ASP A 1 269 ? 10.169 -11.020 -29.642 1.00 92.00 269 ASP A C 1
ATOM 2038 O O . ASP A 1 269 ? 9.759 -11.468 -30.711 1.00 92.00 269 ASP A O 1
ATOM 2042 N N . GLY A 1 270 ? 11.285 -10.279 -29.579 1.00 86.56 270 GLY A N 1
ATOM 2043 C CA . GLY A 1 270 ? 12.082 -9.884 -30.748 1.00 86.56 270 GLY A CA 1
ATOM 2044 C C . GLY A 1 270 ? 11.331 -8.982 -31.736 1.00 86.56 270 GLY A C 1
ATOM 2045 O O . GLY A 1 270 ? 11.707 -8.891 -32.904 1.00 86.56 270 GLY A O 1
ATOM 2046 N N . SER A 1 271 ? 10.254 -8.328 -31.294 1.00 87.88 271 SER A N 1
ATOM 2047 C CA . SER A 1 271 ? 9.335 -7.569 -32.147 1.00 87.88 271 SER A CA 1
ATOM 2048 C C . SER A 1 271 ? 9.766 -6.118 -32.384 1.00 87.88 271 SER A C 1
ATOM 2050 O O . SER A 1 271 ? 9.101 -5.393 -33.122 1.00 87.88 271 SER A O 1
ATOM 2052 N N . VAL A 1 272 ? 10.850 -5.670 -31.745 1.00 85.31 272 VAL A N 1
ATOM 2053 C CA . VAL A 1 272 ? 11.393 -4.309 -31.861 1.00 85.31 272 VAL A CA 1
ATOM 2054 C C . VAL A 1 272 ? 12.886 -4.401 -32.162 1.00 85.31 272 VAL A C 1
ATOM 2056 O O . VAL A 1 272 ? 13.597 -5.185 -31.536 1.00 85.31 272 VAL A O 1
ATOM 2059 N N . ALA A 1 273 ? 13.376 -3.616 -33.124 1.00 80.38 273 ALA A N 1
ATOM 2060 C CA . ALA A 1 273 ? 14.792 -3.617 -33.476 1.00 80.38 273 ALA A CA 1
ATOM 2061 C C . ALA A 1 273 ? 15.623 -2.816 -32.462 1.00 80.38 273 ALA A C 1
ATOM 2063 O O . ALA A 1 273 ? 15.146 -1.851 -31.872 1.00 80.38 273 ALA A O 1
ATOM 2064 N N . ALA A 1 274 ? 16.908 -3.157 -32.322 1.00 76.81 274 ALA A N 1
ATOM 2065 C CA . ALA A 1 274 ? 17.818 -2.496 -31.377 1.00 76.81 274 ALA A CA 1
ATOM 2066 C C . ALA A 1 274 ? 17.903 -0.974 -31.570 1.00 76.81 274 ALA A C 1
ATOM 2068 O O . ALA A 1 274 ? 17.990 -0.229 -30.604 1.00 76.81 274 ALA A O 1
ATOM 2069 N N . LYS A 1 275 ? 17.815 -0.498 -32.819 1.00 75.38 275 LYS A N 1
ATOM 2070 C CA . LYS A 1 275 ? 17.815 0.938 -33.148 1.00 75.38 275 LYS A CA 1
ATOM 2071 C C . LYS A 1 275 ? 16.600 1.701 -32.598 1.00 75.38 275 LYS A C 1
ATOM 2073 O O . LYS A 1 275 ? 16.668 2.919 -32.453 1.00 75.38 275 LYS A O 1
ATOM 2078 N N . ASP A 1 276 ? 15.509 0.991 -32.315 1.00 73.00 276 ASP A N 1
ATOM 2079 C CA . ASP A 1 276 ? 14.233 1.558 -31.878 1.00 73.00 276 ASP A CA 1
ATOM 2080 C C . ASP A 1 276 ? 14.088 1.516 -30.344 1.00 73.00 276 ASP A C 1
ATOM 2082 O O . ASP A 1 276 ? 13.141 2.077 -29.789 1.00 73.00 276 ASP A O 1
ATOM 2086 N N . VAL A 1 277 ? 15.047 0.898 -29.640 1.00 71.56 277 VAL A N 1
ATOM 2087 C CA . VAL A 1 277 ? 15.112 0.866 -28.176 1.00 71.56 277 VAL A CA 1
ATOM 2088 C C . VAL A 1 277 ? 16.320 1.669 -27.710 1.00 71.56 277 VAL A C 1
ATOM 2090 O O . VAL A 1 277 ? 17.465 1.283 -27.925 1.00 71.56 277 VAL A O 1
ATOM 2093 N N . LYS A 1 278 ? 16.067 2.808 -27.063 1.00 64.88 278 LYS A N 1
ATOM 2094 C CA . LYS A 1 278 ? 17.108 3.578 -26.375 1.00 64.88 278 LYS A CA 1
ATOM 2095 C C . LYS A 1 278 ? 17.093 3.185 -24.903 1.00 64.88 278 LYS A C 1
ATOM 2097 O O . LYS A 1 278 ? 16.106 3.473 -24.231 1.00 64.88 278 LYS A O 1
ATOM 2102 N N . PHE A 1 279 ? 18.144 2.493 -24.469 1.00 59.47 279 PHE A N 1
ATOM 2103 C CA . PHE A 1 279 ? 18.405 2.162 -23.069 1.00 59.47 279 PHE A CA 1
ATOM 2104 C C . PHE A 1 279 ? 19.258 3.242 -22.408 1.00 59.47 279 PHE A C 1
ATOM 2106 O O . PHE A 1 279 ? 20.118 3.815 -23.119 1.00 59.47 279 PHE A O 1
#

pLDDT: mean 84.83, std 14.72, range [39.75, 98.12]